Protein AF-A0A4Q9Q699-F1 (afdb_monomer)

Solvent-accessible surface area (backbone atoms only — not comparable to full-atom values): 17806 Å² total; per-residue (Å²): 140,86,84,82,77,93,66,96,57,68,69,61,65,66,54,56,52,51,49,72,46,39,77,80,40,54,66,66,58,30,48,50,52,51,42,36,60,54,15,58,78,68,77,44,52,36,69,61,46,54,54,30,50,74,68,67,71,41,55,66,61,35,17,51,49,25,33,71,42,56,73,65,62,44,46,50,51,51,52,32,46,52,51,47,48,73,58,41,68,87,68,91,54,90,90,52,88,44,48,68,46,45,53,49,52,51,47,32,24,50,57,18,32,68,73,24,94,68,80,55,68,70,53,55,48,52,50,50,41,54,36,39,56,37,25,30,87,91,43,59,66,71,54,21,52,52,28,49,52,49,50,43,52,42,61,70,77,47,96,59,78,53,58,57,89,34,50,68,28,36,51,50,44,20,53,53,23,55,78,68,71,35,63,74,59,19,51,46,29,49,28,50,73,31,39,51,42,38,70,75,57,54,96,80,49,66,49,72,67,57,46,51,52,49,44,53,50,52,53,52,47,38,52,51,50,46,51,29,58,77,70,69,52,68,57,61,50,78,53,54,39,42,40,46,49,9,50,44,48,44,36,78,75,44,54,87,64,58,56,66,67,44,53,52,45,52,51,51,28,40,77,72,67,32,46,63,64,54,76,67,41,49,49,45,46,49,53,54,48,55,52,46,53,55,49,53,60,53,53,58,61,59,75,69,57,75,81,79,78,77,78,88,78,76,89,84,135

Secondary structure (DSSP, 8-state):
----------HHHHHHHHHHHGGGS-HHHHHHHHHHHHHHHTT--HHHHHHHHHTT--HHHHHHHHHHS-HHHHHHHHHHHHHHHHHS-SS--TTS--HHHHHHHHHHHHHHHHTSSS--HHHHHHHHHHHHGGGSTTS-HHHHHHHHHHHHHHHHH-------TTHHHHHHHHHHHHHTT-HHHHHHHHHHHT-GGG--PPTT-S-HHHHHHHHHHHHHHHHHHHHHHHHTPPP-HHHHHHHHHHHHHHHHH-GGGS-THHHHHHHHHHHTTS----HHHHHHHHHHHHHHHHHHHHHHHHHTS------------

Mean predicted aligned error: 10.0 Å

Structure (mmCIF, N/CA/C/O backbone):
data_AF-A0A4Q9Q699-F1
#
_entry.id   AF-A0A4Q9Q699-F1
#
loop_
_atom_site.group_PDB
_atom_site.id
_atom_site.type_symbol
_atom_site.label_atom_id
_atom_site.label_alt_id
_atom_site.label_comp_id
_atom_site.label_asym_id
_atom_site.label_entity_id
_atom_site.label_seq_id
_atom_site.pdbx_PDB_ins_code
_atom_site.Cartn_x
_atom_site.Cartn_y
_atom_site.Cartn_z
_atom_site.occupancy
_atom_site.B_iso_or_equiv
_atom_site.auth_seq_id
_atom_site.auth_comp_id
_atom_site.auth_asym_id
_atom_site.auth_atom_id
_atom_site.pdbx_PDB_model_num
ATOM 1 N N . MET A 1 1 ? 17.619 8.076 -40.277 1.00 28.94 1 MET A N 1
ATOM 2 C CA . MET A 1 1 ? 18.819 7.344 -39.819 1.00 28.94 1 MET A CA 1
ATOM 3 C C . MET A 1 1 ? 19.547 8.267 -38.861 1.00 28.94 1 MET A C 1
ATOM 5 O O . MET A 1 1 ? 20.239 9.166 -39.315 1.00 28.94 1 MET A O 1
ATOM 9 N N . THR A 1 2 ? 19.308 8.126 -37.562 1.00 31.25 2 THR A N 1
ATOM 10 C CA . THR A 1 2 ? 19.904 9.011 -36.553 1.00 31.25 2 THR A CA 1
ATOM 11 C C . THR A 1 2 ? 20.951 8.200 -35.809 1.00 31.25 2 THR A C 1
ATOM 13 O O . THR A 1 2 ? 20.627 7.251 -35.100 1.00 31.25 2 THR A O 1
ATOM 16 N N . TRP A 1 3 ? 22.211 8.517 -36.085 1.00 33.75 3 TRP A N 1
ATOM 17 C CA . TRP A 1 3 ? 23.384 7.941 -35.445 1.00 33.75 3 TRP A CA 1
ATOM 18 C C . TRP A 1 3 ? 23.521 8.547 -34.047 1.00 33.75 3 TRP A C 1
ATOM 20 O O . TRP A 1 3 ? 23.630 9.764 -33.926 1.00 33.75 3 TRP A O 1
ATOM 30 N N . ILE A 1 4 ? 23.532 7.723 -32.998 1.00 40.09 4 ILE A N 1
ATOM 31 C CA . ILE A 1 4 ? 23.990 8.158 -31.675 1.00 40.09 4 ILE A CA 1
ATOM 32 C C . ILE A 1 4 ? 25.445 7.717 -31.563 1.00 40.09 4 ILE A C 1
ATOM 34 O O . ILE A 1 4 ? 25.742 6.542 -31.350 1.00 40.09 4 ILE A O 1
ATOM 38 N N . HIS A 1 5 ? 26.341 8.677 -31.788 1.00 33.25 5 HIS A N 1
ATOM 39 C CA . HIS A 1 5 ? 27.754 8.541 -31.484 1.00 33.25 5 HIS A CA 1
ATOM 40 C C . HIS A 1 5 ? 27.928 8.298 -29.984 1.00 33.25 5 HIS A C 1
ATOM 42 O O . HIS A 1 5 ? 27.373 9.006 -29.148 1.00 33.25 5 HIS A O 1
ATOM 48 N N . THR A 1 6 ? 28.727 7.286 -29.670 1.00 40.41 6 THR A N 1
ATOM 49 C CA . THR A 1 6 ? 29.325 7.031 -28.364 1.00 40.41 6 THR A CA 1
ATOM 50 C C . THR A 1 6 ? 30.142 8.237 -27.914 1.00 40.41 6 THR A C 1
ATOM 52 O O . THR A 1 6 ? 31.306 8.379 -28.286 1.00 40.41 6 THR A O 1
ATOM 55 N N . THR A 1 7 ? 29.543 9.090 -27.095 1.00 35.09 7 THR A N 1
ATOM 56 C CA . THR A 1 7 ? 30.256 9.997 -26.201 1.00 35.09 7 THR A CA 1
ATOM 57 C C . THR A 1 7 ? 30.025 9.523 -24.771 1.00 35.09 7 THR A C 1
ATOM 59 O O . THR A 1 7 ? 28.890 9.331 -24.335 1.00 35.09 7 THR A O 1
ATOM 62 N N . TYR A 1 8 ? 31.133 9.274 -24.068 1.00 39.91 8 TYR A N 1
ATOM 63 C CA . TYR A 1 8 ? 31.215 9.106 -22.617 1.00 39.91 8 TYR A CA 1
ATOM 64 C C . TYR A 1 8 ? 30.757 10.423 -21.966 1.00 39.91 8 TYR A C 1
ATOM 66 O O . TYR A 1 8 ? 31.560 11.291 -21.646 1.00 39.91 8 TYR A O 1
ATOM 74 N N . ILE A 1 9 ? 29.445 10.614 -21.895 1.00 39.00 9 ILE A N 1
ATOM 75 C CA . ILE A 1 9 ? 28.780 11.630 -21.080 1.00 39.00 9 ILE A CA 1
ATOM 76 C C . ILE A 1 9 ? 28.431 10.908 -19.786 1.00 39.00 9 ILE A C 1
ATOM 78 O O . ILE A 1 9 ? 27.929 9.782 -19.864 1.00 39.00 9 ILE A O 1
ATOM 82 N N . ASP A 1 10 ? 28.752 11.518 -18.645 1.00 41.91 10 ASP A N 1
ATOM 83 C CA . ASP A 1 10 ? 28.536 10.975 -17.303 1.00 41.91 10 ASP A CA 1
ATOM 84 C C . ASP A 1 10 ? 27.271 10.113 -17.249 1.00 41.91 10 ASP A C 1
ATOM 86 O O . ASP A 1 10 ? 26.141 10.564 -17.455 1.00 41.91 10 ASP A O 1
ATOM 90 N N . HIS A 1 11 ? 27.495 8.805 -17.100 1.00 55.03 11 HIS A N 1
ATOM 91 C CA . HIS A 1 11 ? 26.501 7.776 -17.391 1.00 55.03 11 HIS A CA 1
ATOM 92 C C . HIS A 1 11 ? 25.260 7.849 -16.490 1.00 55.03 11 HIS A C 1
ATOM 94 O O . HIS A 1 11 ? 24.265 7.203 -16.812 1.00 55.03 11 HIS A O 1
ATOM 100 N N . ALA A 1 12 ? 25.310 8.617 -15.401 1.00 55.94 12 ALA A N 1
ATOM 101 C CA . ALA A 1 12 ? 24.202 8.873 -14.492 1.00 55.94 12 ALA A CA 1
ATOM 102 C C . ALA A 1 12 ? 23.142 9.791 -15.127 1.00 55.94 12 ALA A C 1
ATOM 104 O O . ALA A 1 12 ? 22.013 9.355 -15.356 1.00 55.94 12 ALA A O 1
ATOM 105 N N . ASP A 1 13 ? 23.529 11.000 -15.544 1.00 56.78 13 ASP A N 1
ATOM 106 C CA . ASP A 1 13 ? 22.612 12.034 -16.052 1.00 56.78 13 ASP A CA 1
ATOM 107 C C . ASP A 1 13 ? 21.917 11.614 -17.357 1.00 56.78 13 ASP A C 1
ATOM 109 O O . ASP A 1 13 ? 20.713 11.823 -17.559 1.00 56.78 13 ASP A O 1
ATOM 113 N N . ALA A 1 14 ? 22.661 10.949 -18.246 1.00 64.19 14 ALA A N 1
ATOM 114 C CA . ALA A 1 14 ? 22.109 10.400 -19.483 1.00 64.19 14 ALA A CA 1
ATOM 115 C C . ALA A 1 14 ? 21.129 9.242 -19.217 1.00 64.19 14 ALA A C 1
ATOM 117 O O . ALA A 1 14 ? 20.179 9.049 -19.978 1.00 64.19 14 ALA A O 1
ATOM 118 N N . GLN A 1 15 ? 21.338 8.468 -18.146 1.00 67.00 15 GLN A N 1
ATOM 119 C CA . GLN A 1 15 ? 20.428 7.392 -17.754 1.00 67.00 15 GLN A CA 1
ATOM 120 C C . GLN A 1 15 ? 19.205 7.909 -16.990 1.00 67.00 15 GLN A C 1
ATOM 122 O O . GLN A 1 15 ? 18.119 7.362 -17.174 1.00 67.00 15 GLN A O 1
ATOM 127 N N . ASP A 1 16 ? 19.334 8.972 -16.200 1.00 72.19 16 ASP A N 1
ATOM 128 C CA . ASP A 1 16 ? 18.198 9.619 -15.534 1.00 72.19 16 ASP A CA 1
ATOM 129 C C . ASP A 1 16 ? 17.281 10.319 -16.539 1.00 72.19 16 ASP A C 1
ATOM 131 O O . ASP A 1 16 ? 16.053 10.246 -16.428 1.00 72.19 16 ASP A O 1
ATOM 135 N N . SER A 1 17 ? 17.857 10.860 -17.614 1.00 76.94 17 SER A N 1
ATOM 136 C CA . SER A 1 17 ? 17.107 11.384 -18.762 1.00 76.94 17 SER A CA 1
ATOM 137 C C . SER A 1 17 ? 16.194 10.330 -19.414 1.00 76.94 17 SER A C 1
ATOM 139 O O . SER A 1 17 ? 15.161 10.678 -19.985 1.00 76.94 17 SER A O 1
ATOM 141 N N . LEU A 1 18 ? 16.498 9.028 -19.285 1.00 80.44 18 LEU A N 1
ATOM 142 C CA . LEU A 1 18 ? 15.639 7.958 -19.814 1.00 80.44 18 LEU A CA 1
ATOM 143 C C . LEU A 1 18 ? 14.291 7.873 -19.090 1.00 80.44 18 LEU A C 1
ATOM 145 O O . LEU A 1 18 ? 13.310 7.452 -19.702 1.00 80.44 18 LEU A O 1
ATOM 149 N N . ILE A 1 19 ? 14.215 8.279 -17.816 1.00 85.06 19 ILE A N 1
ATOM 150 C CA . ILE A 1 19 ? 12.951 8.310 -17.064 1.00 85.06 19 ILE A CA 1
ATOM 151 C C . ILE A 1 19 ? 11.987 9.314 -17.706 1.00 85.06 19 ILE A C 1
ATOM 153 O O . ILE A 1 19 ? 10.788 9.042 -17.813 1.00 85.06 19 ILE A O 1
ATOM 157 N N . ALA A 1 20 ? 12.504 10.463 -18.151 1.00 86.12 20 ALA A N 1
ATOM 158 C CA . ALA A 1 20 ? 11.703 11.529 -18.745 1.00 86.12 20 ALA A CA 1
ATOM 159 C C . ALA A 1 20 ? 11.058 11.110 -20.075 1.00 86.12 20 ALA A C 1
ATOM 161 O O . ALA A 1 20 ? 9.929 11.507 -20.339 1.00 86.12 20 ALA A O 1
ATOM 162 N N . VAL A 1 21 ? 11.728 10.251 -20.851 1.00 88.94 21 VAL A N 1
ATOM 163 C CA . VAL A 1 21 ? 11.280 9.802 -22.182 1.00 88.94 21 VAL A CA 1
ATOM 164 C C . VAL A 1 21 ? 10.206 8.705 -22.114 1.00 88.94 21 VAL A C 1
ATOM 166 O O . VAL A 1 21 ? 9.487 8.493 -23.084 1.00 88.94 21 VAL A O 1
ATOM 169 N N . ILE A 1 22 ? 10.031 8.010 -20.981 1.00 91.81 22 ILE A N 1
ATOM 170 C CA . ILE A 1 22 ? 9.062 6.898 -20.845 1.00 91.81 22 ILE A CA 1
ATOM 171 C C . ILE A 1 22 ? 7.647 7.237 -21.363 1.00 91.81 22 ILE A C 1
ATOM 173 O O . ILE A 1 22 ? 7.109 6.422 -22.113 1.00 91.81 22 ILE A O 1
ATOM 177 N N . PRO A 1 23 ? 7.043 8.396 -21.030 1.00 90.00 23 PRO A N 1
ATOM 178 C CA . PRO A 1 23 ? 5.713 8.763 -21.523 1.00 90.00 23 PRO A CA 1
ATOM 179 C C . PRO A 1 23 ? 5.657 9.062 -23.025 1.00 90.00 23 PRO A C 1
ATOM 181 O O . PRO A 1 23 ? 4.585 9.024 -23.617 1.00 90.00 23 PRO A O 1
ATOM 184 N N . GLU A 1 24 ? 6.795 9.378 -23.644 1.00 90.88 24 GLU A N 1
ATOM 185 C CA . GLU A 1 24 ? 6.898 9.679 -25.077 1.00 90.88 24 GLU A CA 1
ATOM 186 C C . GLU A 1 24 ? 6.998 8.400 -25.925 1.00 90.88 24 GLU A C 1
ATOM 188 O O . GLU A 1 24 ? 6.824 8.427 -27.144 1.00 90.88 24 GLU A O 1
ATOM 193 N N . LEU A 1 25 ? 7.273 7.257 -25.291 1.00 89.88 25 LEU A N 1
ATOM 194 C CA . LEU A 1 25 ? 7.384 5.960 -25.951 1.00 89.88 25 LEU A CA 1
ATOM 195 C C . LEU A 1 25 ? 6.026 5.259 -26.045 1.00 89.88 25 LEU A C 1
ATOM 197 O O . LEU A 1 25 ? 5.147 5.426 -25.204 1.00 89.88 25 LEU A O 1
ATOM 201 N N . SER A 1 26 ? 5.874 4.360 -27.020 1.00 90.81 26 SER A N 1
ATOM 202 C CA . SER A 1 26 ? 4.774 3.389 -26.985 1.00 90.81 26 SER A CA 1
ATOM 203 C C . SER A 1 26 ? 4.898 2.477 -25.756 1.00 90.81 26 SER A C 1
ATOM 205 O O . SER A 1 26 ? 6.007 2.197 -25.299 1.00 90.81 26 SER A O 1
ATOM 207 N N . ALA A 1 27 ? 3.778 1.955 -25.242 1.00 88.62 27 ALA A N 1
ATOM 208 C CA . ALA A 1 27 ? 3.760 1.076 -24.064 1.00 88.62 27 ALA A CA 1
ATOM 209 C C . ALA A 1 27 ? 4.734 -0.114 -24.179 1.00 88.62 27 ALA A C 1
ATOM 211 O O . ALA A 1 27 ? 5.422 -0.466 -23.217 1.00 88.62 27 ALA A O 1
ATOM 212 N N . TYR A 1 28 ? 4.840 -0.695 -25.379 1.00 89.31 28 TYR A N 1
ATOM 213 C CA . TYR A 1 28 ? 5.791 -1.762 -25.685 1.00 89.31 28 TYR A CA 1
ATOM 214 C C . TYR A 1 28 ? 7.248 -1.293 -25.559 1.00 89.31 28 TYR A C 1
ATOM 216 O O . TYR A 1 28 ? 8.038 -1.925 -24.859 1.00 89.31 28 TYR A O 1
ATOM 224 N N . ASN A 1 29 ? 7.604 -0.166 -26.184 1.00 90.62 29 ASN A N 1
ATOM 225 C CA . ASN A 1 29 ? 8.968 0.367 -26.154 1.00 90.62 29 ASN A CA 1
ATOM 226 C C . ASN A 1 29 ? 9.365 0.859 -24.756 1.00 90.62 29 ASN A C 1
ATOM 228 O O . ASN A 1 29 ? 10.491 0.620 -24.325 1.00 90.62 29 ASN A O 1
ATOM 232 N N . ALA A 1 30 ? 8.436 1.487 -24.033 1.00 92.12 30 ALA A N 1
ATOM 233 C CA . ALA A 1 30 ? 8.618 1.885 -22.642 1.00 92.12 30 ALA A C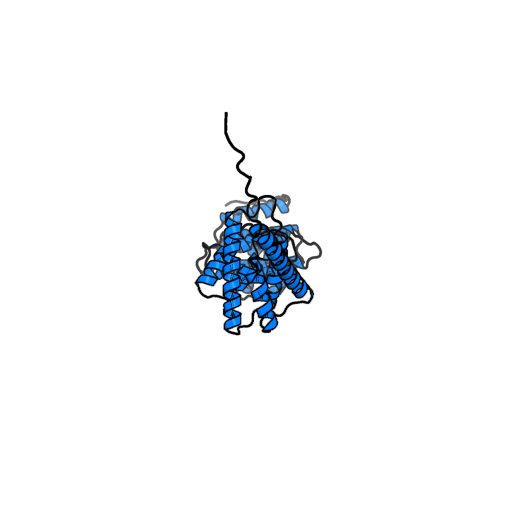A 1
ATOM 234 C C . ALA A 1 30 ? 8.905 0.660 -21.762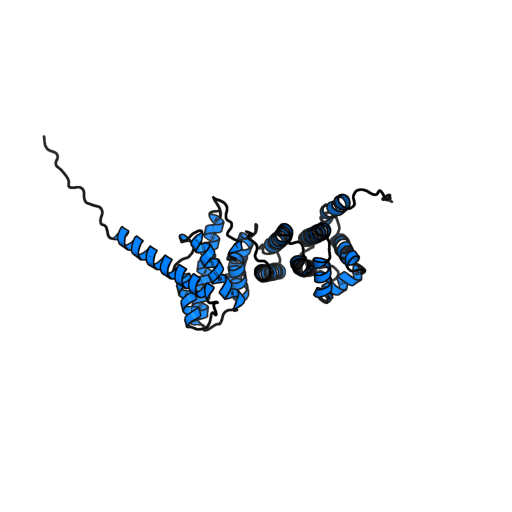 1.00 92.12 30 ALA A C 1
ATOM 236 O O . ALA A 1 30 ? 9.898 0.628 -21.037 1.00 92.12 30 ALA A O 1
ATOM 237 N N . SER A 1 31 ? 8.088 -0.390 -21.888 1.00 91.81 31 SER A N 1
ATOM 238 C CA . SER A 1 31 ? 8.285 -1.646 -21.155 1.00 91.81 31 SER A CA 1
ATOM 239 C C . SER A 1 31 ? 9.627 -2.292 -21.497 1.00 91.81 31 SER A C 1
ATOM 241 O O . SER A 1 31 ? 10.384 -2.662 -20.602 1.00 91.81 31 SER A O 1
ATOM 243 N N . ALA A 1 32 ? 9.967 -2.383 -22.785 1.00 91.00 32 ALA A N 1
ATOM 244 C CA . ALA A 1 32 ? 11.241 -2.934 -23.234 1.00 91.00 32 ALA A CA 1
ATOM 245 C C . ALA A 1 32 ? 12.437 -2.152 -22.671 1.00 91.00 32 ALA A C 1
ATOM 247 O O . ALA A 1 32 ? 13.419 -2.769 -22.262 1.00 91.00 32 ALA A O 1
ATOM 248 N N . LEU A 1 33 ? 12.354 -0.819 -22.607 1.00 91.25 33 LEU A N 1
ATOM 249 C CA . LEU A 1 33 ? 13.383 0.031 -22.013 1.00 91.25 33 LEU A CA 1
ATOM 250 C C . LEU A 1 33 ? 13.579 -0.287 -20.523 1.00 91.25 33 LEU A C 1
ATOM 252 O O . LEU A 1 33 ? 14.694 -0.619 -20.120 1.00 91.25 33 LEU A O 1
ATOM 256 N N . VAL A 1 34 ? 12.506 -0.238 -19.724 1.00 93.50 34 VAL A N 1
ATOM 257 C CA . VAL A 1 34 ? 12.582 -0.474 -18.270 1.00 93.50 34 VAL A CA 1
ATOM 258 C C . VAL A 1 34 ? 13.071 -1.891 -17.962 1.00 93.50 34 VAL A C 1
ATOM 260 O O . VAL A 1 34 ? 14.037 -2.072 -17.219 1.00 93.50 34 VAL A O 1
ATOM 263 N N . PHE A 1 35 ? 12.471 -2.912 -18.578 1.00 93.62 35 PHE A N 1
ATOM 264 C CA . PHE A 1 35 ? 12.852 -4.301 -18.317 1.00 93.62 35 PHE A CA 1
ATOM 265 C C . PHE A 1 35 ? 14.227 -4.659 -18.883 1.00 93.62 35 PHE A C 1
ATOM 267 O O . PHE A 1 35 ? 14.886 -5.535 -18.332 1.00 93.62 35 PHE A O 1
ATOM 274 N N . ARG A 1 36 ? 14.727 -3.972 -19.917 1.00 92.25 36 ARG A N 1
ATOM 275 C CA . ARG A 1 36 ? 16.121 -4.130 -20.362 1.00 92.25 36 ARG A CA 1
ATOM 276 C C . ARG A 1 36 ? 17.114 -3.596 -19.332 1.00 92.25 36 ARG A C 1
ATOM 278 O O . ARG A 1 36 ? 18.168 -4.209 -19.166 1.00 92.25 36 ARG A O 1
ATOM 285 N N . THR A 1 37 ? 16.797 -2.497 -18.649 1.00 90.12 37 THR A N 1
ATOM 286 C CA . THR A 1 37 ? 17.634 -1.965 -17.561 1.00 90.12 37 THR A CA 1
ATOM 287 C C . THR A 1 37 ? 17.752 -2.978 -16.424 1.00 90.12 37 THR A C 1
ATOM 289 O O . THR A 1 37 ? 18.866 -3.308 -16.020 1.00 90.12 37 THR A O 1
ATOM 292 N N . ILE A 1 38 ? 16.626 -3.556 -15.991 1.00 92.81 38 ILE A N 1
ATOM 293 C CA . ILE A 1 38 ? 16.601 -4.590 -14.944 1.00 92.81 38 ILE A CA 1
ATOM 294 C C . ILE A 1 38 ? 17.321 -5.861 -15.419 1.00 92.81 38 ILE A C 1
ATOM 296 O O . ILE A 1 38 ? 18.205 -6.378 -14.738 1.00 92.81 38 ILE A O 1
ATOM 300 N N . ALA A 1 39 ? 16.997 -6.347 -16.620 1.00 92.25 39 ALA A N 1
ATOM 301 C CA . ALA A 1 39 ? 17.547 -7.591 -17.153 1.00 92.25 39 ALA A CA 1
ATOM 302 C C . ALA A 1 39 ? 19.073 -7.543 -17.319 1.00 92.25 39 ALA A C 1
ATOM 304 O O . ALA A 1 39 ? 19.735 -8.554 -17.104 1.00 92.25 39 ALA A O 1
ATOM 305 N N . ARG A 1 40 ? 19.649 -6.369 -17.621 1.00 89.56 40 ARG A N 1
ATOM 306 C CA . ARG A 1 40 ? 21.107 -6.189 -17.696 1.00 89.56 40 ARG A CA 1
ATOM 307 C C . ARG A 1 40 ? 21.796 -6.502 -16.367 1.00 89.56 40 ARG A C 1
ATOM 309 O O . ARG A 1 40 ? 22.859 -7.111 -16.388 1.00 89.56 40 ARG A O 1
ATOM 316 N N . LYS A 1 41 ? 21.196 -6.114 -15.238 1.00 87.56 41 LYS A N 1
ATOM 317 C CA . LYS A 1 41 ? 21.727 -6.410 -13.896 1.00 87.56 41 LYS A CA 1
ATOM 318 C C . LYS A 1 41 ? 21.560 -7.883 -13.522 1.00 87.56 41 LYS A C 1
ATOM 320 O O . LYS A 1 41 ? 22.377 -8.417 -12.791 1.00 87.56 41 LYS A O 1
ATOM 325 N N . LEU A 1 42 ? 20.543 -8.541 -14.072 1.00 89.44 42 LEU A N 1
ATOM 326 C CA . LEU A 1 42 ? 20.283 -9.968 -13.874 1.00 89.44 42 LEU A CA 1
ATOM 327 C C . LEU A 1 42 ? 21.009 -10.879 -14.874 1.00 89.44 42 LEU A C 1
ATOM 329 O O . LEU A 1 42 ? 20.822 -12.090 -14.829 1.00 89.44 42 LEU A O 1
ATOM 333 N N . HIS A 1 43 ? 21.790 -10.321 -15.805 1.00 89.75 43 HIS A N 1
ATOM 334 C CA . HIS A 1 43 ? 22.406 -11.058 -16.915 1.00 89.75 43 HIS A CA 1
ATOM 335 C C . HIS A 1 43 ? 21.396 -11.861 -17.764 1.00 89.75 43 HIS A C 1
ATOM 337 O O . HIS A 1 43 ? 21.693 -12.944 -18.267 1.00 89.75 43 HIS A O 1
ATOM 343 N N . LEU A 1 44 ? 20.193 -11.309 -17.956 1.00 92.06 44 LEU A N 1
ATOM 344 C CA . LEU A 1 44 ? 19.115 -11.891 -18.759 1.00 92.06 44 LEU A CA 1
ATOM 345 C C . LEU A 1 44 ? 18.800 -11.026 -19.986 1.00 92.06 44 LEU A C 1
ATOM 347 O O . LEU A 1 44 ? 19.091 -9.830 -20.037 1.00 92.06 44 LEU A O 1
ATOM 351 N N . SER A 1 45 ? 18.130 -11.620 -20.976 1.00 91.75 45 SER A N 1
ATOM 352 C CA . SER A 1 45 ? 17.459 -10.831 -22.012 1.00 91.75 45 SER A CA 1
ATOM 353 C C . SER A 1 45 ? 16.172 -10.211 -21.454 1.00 91.75 45 SER A C 1
ATOM 355 O O . SER A 1 45 ? 15.505 -10.794 -20.594 1.00 91.75 45 SER A O 1
ATOM 357 N N . ALA A 1 46 ? 15.781 -9.041 -21.968 1.00 89.56 46 ALA A N 1
ATOM 358 C CA . ALA A 1 46 ? 14.539 -8.381 -21.553 1.00 89.56 46 ALA A CA 1
ATOM 359 C C . ALA A 1 46 ? 13.306 -9.271 -21.800 1.00 89.56 46 ALA A C 1
ATOM 361 O O . ALA A 1 46 ? 12.424 -9.348 -20.952 1.00 89.56 46 ALA A O 1
ATOM 362 N N . ALA A 1 47 ? 13.279 -10.000 -22.921 1.00 90.19 47 ALA A N 1
ATOM 363 C CA . ALA A 1 47 ? 12.203 -10.935 -23.245 1.00 90.19 47 ALA A CA 1
ATOM 364 C C . ALA A 1 47 ? 12.108 -12.092 -22.234 1.00 90.19 47 ALA A C 1
ATOM 366 O O . ALA A 1 47 ? 11.011 -12.430 -21.791 1.00 90.19 47 ALA A O 1
ATOM 367 N N . ALA A 1 48 ? 13.248 -12.661 -21.819 1.00 93.31 48 ALA A N 1
ATOM 368 C CA . ALA A 1 48 ? 13.273 -13.716 -20.807 1.00 93.31 48 ALA A CA 1
ATOM 369 C C . ALA A 1 48 ? 12.786 -13.206 -19.444 1.00 93.31 48 ALA A C 1
ATOM 371 O O . ALA A 1 48 ? 12.009 -13.890 -18.776 1.00 93.31 48 ALA A O 1
ATOM 372 N N . LEU A 1 49 ? 13.193 -11.994 -19.049 1.00 94.56 49 LEU A N 1
ATOM 373 C CA . LEU A 1 49 ? 12.722 -11.376 -17.812 1.00 94.56 49 LEU A CA 1
ATOM 374 C C . LEU A 1 49 ? 11.210 -11.114 -17.855 1.00 94.56 49 LEU A C 1
ATOM 376 O O . LEU A 1 49 ? 10.506 -11.531 -16.943 1.00 94.56 49 LEU A O 1
ATOM 380 N N . ILE A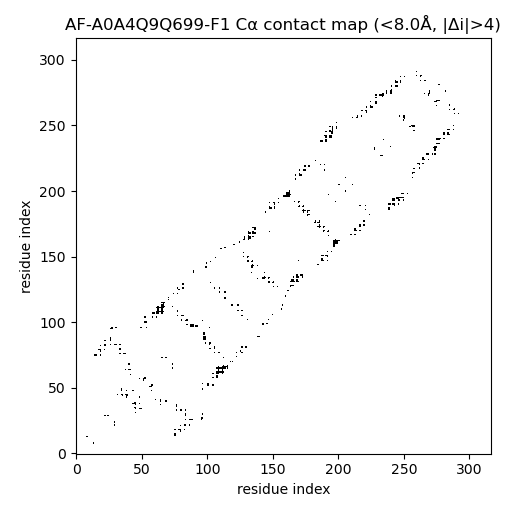 1 50 ? 10.698 -10.501 -18.927 1.00 93.06 50 ILE A N 1
ATOM 381 C CA . ILE A 1 50 ? 9.259 -10.240 -19.111 1.00 93.06 50 ILE A CA 1
ATOM 382 C C . ILE A 1 50 ? 8.448 -11.537 -19.017 1.00 93.06 50 ILE A C 1
ATOM 384 O O . ILE A 1 50 ? 7.431 -11.581 -18.327 1.00 93.06 50 ILE A O 1
ATOM 388 N N . SER A 1 51 ? 8.912 -12.613 -19.661 1.00 92.88 51 SER A N 1
ATOM 389 C CA . SER A 1 51 ? 8.250 -13.917 -19.578 1.00 92.88 51 SER A CA 1
ATOM 390 C C . SER A 1 51 ? 8.190 -14.434 -18.140 1.00 92.88 51 SER A C 1
ATOM 392 O O . SER A 1 51 ? 7.130 -14.876 -17.703 1.00 92.88 51 SER A O 1
ATOM 394 N N . LYS A 1 52 ? 9.301 -14.358 -17.395 1.00 95.19 52 LYS A N 1
ATOM 395 C CA . LYS A 1 52 ? 9.367 -14.802 -15.994 1.00 95.19 52 LYS A CA 1
ATOM 396 C C . LYS A 1 52 ? 8.517 -13.940 -15.057 1.00 95.19 52 LYS A C 1
ATOM 398 O O . LYS A 1 52 ? 7.954 -14.456 -14.095 1.00 95.19 52 LYS A O 1
ATOM 403 N N . VAL A 1 53 ? 8.415 -12.642 -15.340 1.00 95.06 53 VAL A N 1
ATOM 404 C CA . VAL A 1 53 ? 7.587 -11.697 -14.579 1.00 95.06 53 VAL A CA 1
ATOM 405 C C . VAL A 1 53 ? 6.110 -12.042 -14.718 1.00 95.06 53 VAL A C 1
ATOM 407 O O . VAL A 1 53 ? 5.411 -12.120 -13.708 1.00 95.06 53 VAL A O 1
ATOM 410 N N . ARG A 1 54 ? 5.655 -12.318 -15.945 1.00 92.19 54 ARG A N 1
ATOM 411 C CA . ARG A 1 54 ? 4.273 -12.737 -16.222 1.00 92.19 54 ARG A CA 1
ATOM 412 C C . ARG A 1 54 ? 3.916 -14.057 -15.543 1.00 92.19 54 ARG A C 1
ATOM 414 O O . ARG A 1 54 ? 2.811 -14.205 -15.037 1.00 92.19 54 ARG A O 1
ATOM 421 N N . SER A 1 55 ? 4.855 -15.004 -15.494 1.00 93.25 55 SER A N 1
ATOM 422 C CA . SER A 1 55 ? 4.677 -16.284 -14.795 1.00 93.25 55 SER A CA 1
ATOM 423 C C . SER A 1 55 ? 4.986 -16.226 -13.297 1.00 93.25 55 SER A C 1
ATOM 425 O O . SER A 1 55 ? 4.979 -17.268 -12.648 1.00 93.25 55 SER A O 1
ATOM 427 N N . ARG A 1 56 ? 5.288 -15.041 -12.742 1.00 94.31 56 ARG A N 1
ATOM 428 C CA . ARG A 1 56 ? 5.645 -14.838 -11.324 1.00 94.31 56 ARG A CA 1
ATOM 429 C C . ARG A 1 56 ? 6.781 -15.746 -10.830 1.00 94.31 56 ARG A C 1
ATOM 431 O O . ARG A 1 56 ? 6.843 -16.093 -9.659 1.00 94.31 56 ARG A O 1
ATOM 438 N N . SER A 1 57 ? 7.715 -16.111 -11.708 1.00 95.31 57 SER A N 1
ATOM 439 C CA . SER A 1 57 ? 8.750 -17.125 -11.445 1.00 95.31 57 SER A CA 1
ATOM 440 C C . SER A 1 57 ? 10.160 -16.535 -11.300 1.00 95.31 57 SER A C 1
ATOM 442 O O . SER A 1 57 ? 11.150 -17.187 -11.636 1.00 95.31 57 SER A O 1
ATOM 444 N N . CYS A 1 58 ? 10.267 -15.262 -10.916 1.00 95.50 58 CYS A N 1
ATOM 445 C CA . CYS A 1 58 ? 11.544 -14.567 -10.719 1.00 95.50 58 CYS A CA 1
ATOM 446 C C . CYS A 1 58 ? 11.533 -13.608 -9.521 1.00 95.50 58 CYS A C 1
ATOM 448 O O . CYS A 1 58 ? 12.252 -12.614 -9.547 1.00 95.50 58 CYS A O 1
ATOM 450 N N . GLY A 1 59 ? 10.710 -13.878 -8.500 1.00 94.38 59 GLY A N 1
ATOM 451 C CA . GLY A 1 59 ? 10.632 -13.031 -7.303 1.00 94.38 59 GLY A CA 1
ATOM 452 C C . GLY A 1 59 ? 11.987 -12.893 -6.605 1.00 94.38 59 GLY A C 1
ATOM 453 O O . GLY A 1 59 ? 12.468 -11.780 -6.433 1.00 94.38 59 GLY A O 1
ATOM 454 N N . GLU A 1 60 ? 12.655 -14.015 -6.316 1.00 94.44 60 GLU A N 1
ATOM 455 C CA . GLU A 1 60 ? 13.994 -14.024 -5.700 1.00 94.44 60 GLU A CA 1
ATOM 456 C C . GLU A 1 60 ? 15.030 -13.288 -6.552 1.00 94.44 60 GLU A C 1
ATOM 458 O O . GLU A 1 60 ? 15.706 -12.404 -6.047 1.00 94.44 60 GLU A O 1
ATOM 463 N N . LEU A 1 61 ? 15.064 -13.533 -7.868 1.00 95.00 61 LEU A N 1
ATOM 464 C CA . LEU A 1 61 ? 15.967 -12.808 -8.771 1.00 95.00 61 LEU A CA 1
ATOM 465 C C . LEU A 1 61 ? 15.751 -11.289 -8.707 1.00 95.00 61 LEU A C 1
ATOM 467 O O . LEU A 1 61 ? 16.712 -10.527 -8.704 1.00 95.00 61 LEU A O 1
ATOM 471 N N . LEU A 1 62 ? 14.497 -10.828 -8.663 1.00 95.44 62 LEU A N 1
ATOM 472 C CA . LEU A 1 62 ? 14.189 -9.403 -8.542 1.00 95.44 62 LEU A CA 1
ATOM 473 C C . LEU A 1 62 ? 14.595 -8.844 -7.173 1.00 95.44 62 LEU A C 1
ATOM 475 O O . LEU A 1 62 ? 15.130 -7.738 -7.122 1.00 95.44 62 LEU A O 1
ATOM 479 N N . ARG A 1 63 ? 14.407 -9.600 -6.086 1.00 93.69 63 ARG A N 1
ATOM 480 C CA . ARG A 1 63 ? 14.886 -9.213 -4.749 1.00 93.69 63 ARG A CA 1
ATOM 481 C C . ARG A 1 63 ? 16.408 -9.116 -4.710 1.00 93.69 63 ARG A C 1
ATOM 483 O O . ARG A 1 63 ? 16.931 -8.106 -4.252 1.00 93.69 63 ARG A O 1
ATOM 490 N N . ASP A 1 64 ? 17.112 -10.095 -5.268 1.00 92.62 64 ASP A N 1
ATOM 491 C CA . ASP A 1 64 ? 18.574 -10.094 -5.355 1.00 92.62 64 ASP A CA 1
ATOM 492 C C . ASP A 1 64 ? 19.076 -8.895 -6.161 1.00 92.62 64 ASP A C 1
ATOM 494 O O . ASP A 1 64 ? 20.031 -8.229 -5.765 1.00 92.62 64 ASP A O 1
ATOM 498 N N . ALA A 1 65 ? 18.410 -8.563 -7.270 1.00 91.50 65 ALA A N 1
ATOM 499 C CA . ALA A 1 65 ? 18.690 -7.333 -8.005 1.00 91.50 65 ALA A CA 1
ATOM 500 C C . ALA A 1 65 ? 18.486 -6.090 -7.129 1.00 91.50 65 ALA A C 1
ATOM 502 O O . ALA A 1 65 ? 19.345 -5.212 -7.112 1.00 91.50 65 ALA A O 1
ATOM 503 N N . GLY A 1 66 ? 17.373 -6.013 -6.398 1.00 90.62 66 GLY A N 1
ATOM 504 C CA . GLY A 1 66 ? 17.083 -4.902 -5.494 1.00 90.62 66 GLY A CA 1
ATOM 505 C C . GLY A 1 66 ? 18.160 -4.724 -4.423 1.00 90.62 66 GLY A C 1
ATOM 506 O O . GLY A 1 66 ? 18.615 -3.602 -4.206 1.00 90.62 66 GLY A O 1
ATOM 507 N N . ALA A 1 67 ? 18.606 -5.821 -3.808 1.00 89.62 67 ALA A N 1
ATOM 508 C CA . ALA A 1 67 ? 19.611 -5.819 -2.748 1.00 89.62 67 ALA A CA 1
ATOM 509 C C . ALA A 1 67 ? 21.017 -5.450 -3.255 1.00 89.62 67 ALA A C 1
ATOM 511 O O . ALA A 1 67 ? 21.719 -4.676 -2.607 1.00 89.62 67 ALA A O 1
ATOM 512 N N . ASN A 1 68 ? 21.410 -5.965 -4.427 1.00 88.88 68 ASN A N 1
ATOM 513 C CA . ASN A 1 68 ? 22.785 -5.875 -4.935 1.00 88.88 68 ASN A CA 1
ATOM 514 C C . ASN A 1 68 ? 23.048 -4.683 -5.873 1.00 88.88 68 ASN A C 1
ATOM 516 O O . ASN A 1 68 ? 24.197 -4.422 -6.230 1.00 88.88 68 ASN A O 1
ATOM 520 N N . MET A 1 69 ? 22.016 -3.963 -6.324 1.00 89.25 69 MET A N 1
ATOM 521 C CA . MET A 1 69 ? 22.211 -2.711 -7.063 1.00 89.25 69 MET A CA 1
ATOM 522 C C . MET A 1 69 ? 22.751 -1.614 -6.142 1.00 89.25 69 MET A C 1
ATOM 524 O O . MET A 1 69 ? 22.282 -1.463 -5.013 1.00 89.25 69 MET A O 1
ATOM 528 N N . ASP A 1 70 ? 23.657 -0.792 -6.673 1.00 88.81 70 ASP A N 1
ATOM 529 C CA . ASP A 1 70 ? 24.026 0.494 -6.083 1.00 88.81 70 ASP A CA 1
ATOM 530 C C . ASP A 1 70 ? 22.791 1.401 -5.907 1.00 88.81 70 ASP A C 1
AT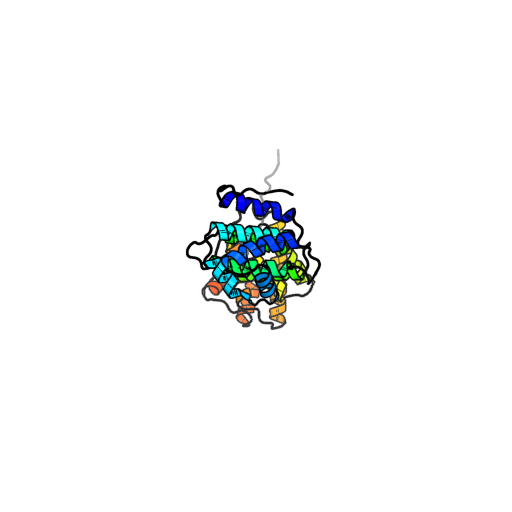OM 532 O O . ASP A 1 70 ? 21.805 1.292 -6.649 1.00 88.81 70 ASP A O 1
ATOM 536 N N . ALA A 1 71 ? 22.831 2.286 -4.906 1.00 86.19 71 ALA A N 1
ATOM 537 C CA . ALA A 1 71 ? 21.691 3.112 -4.503 1.00 86.19 71 ALA A CA 1
ATOM 538 C C . ALA A 1 71 ? 21.124 3.975 -5.640 1.00 86.19 71 ALA A C 1
ATOM 540 O O . ALA A 1 71 ? 19.903 4.117 -5.775 1.00 86.19 71 ALA A O 1
ATOM 541 N N . GLU A 1 72 ? 22.000 4.511 -6.488 1.00 86.31 72 GLU A N 1
ATOM 542 C CA . GLU A 1 72 ? 21.630 5.345 -7.627 1.00 86.31 72 GLU A CA 1
ATOM 543 C C . GLU A 1 72 ? 20.874 4.531 -8.686 1.00 86.31 72 GLU A C 1
ATOM 545 O O . GLU A 1 72 ? 19.742 4.868 -9.049 1.00 86.31 72 GLU A O 1
ATOM 550 N N . THR A 1 73 ? 21.429 3.393 -9.119 1.00 87.25 73 THR A N 1
ATOM 551 C CA . THR A 1 73 ? 20.776 2.515 -10.101 1.00 87.25 73 THR A CA 1
ATOM 552 C C . THR A 1 73 ? 19.448 1.973 -9.583 1.00 87.25 73 THR A C 1
ATOM 554 O O . THR A 1 73 ? 18.474 1.861 -10.337 1.00 87.25 73 THR A O 1
ATOM 557 N N . ARG A 1 74 ? 19.382 1.640 -8.294 1.00 89.19 74 ARG A N 1
ATOM 558 C CA . ARG A 1 74 ? 18.156 1.182 -7.643 1.00 89.19 74 ARG A CA 1
ATOM 559 C C . ARG A 1 74 ? 17.078 2.266 -7.672 1.00 89.19 74 ARG A C 1
ATOM 561 O O . ARG A 1 74 ? 15.955 1.998 -8.100 1.00 89.19 74 ARG A O 1
ATOM 568 N N . THR A 1 75 ? 17.439 3.496 -7.306 1.00 88.81 75 THR A N 1
ATOM 569 C CA . THR A 1 75 ? 16.541 4.659 -7.338 1.00 88.81 75 THR A CA 1
ATOM 570 C C . THR A 1 75 ? 16.030 4.935 -8.744 1.00 88.81 75 THR A C 1
ATOM 572 O O . THR A 1 75 ? 14.821 5.051 -8.961 1.00 88.81 75 THR A O 1
ATOM 575 N N . ARG A 1 76 ? 16.929 4.937 -9.729 1.00 89.56 76 ARG A N 1
ATOM 576 C CA . ARG A 1 76 ? 16.582 5.085 -11.143 1.00 89.56 76 ARG A CA 1
ATOM 577 C C . ARG A 1 76 ? 15.606 4.008 -11.606 1.00 89.56 76 ARG A C 1
ATOM 579 O O . ARG A 1 76 ? 14.581 4.322 -12.203 1.00 89.56 76 ARG A O 1
ATOM 586 N N . THR A 1 77 ? 15.891 2.743 -11.306 1.00 91.69 77 THR A N 1
ATOM 587 C CA . THR A 1 77 ? 15.064 1.599 -11.725 1.00 91.69 77 THR A CA 1
ATOM 588 C C . THR A 1 77 ? 13.652 1.683 -11.149 1.00 91.69 77 THR A C 1
ATOM 590 O O . THR A 1 77 ? 12.676 1.495 -11.878 1.00 91.69 77 THR A O 1
ATOM 593 N N . VAL A 1 78 ? 13.528 2.024 -9.866 1.00 92.00 78 VAL A N 1
ATOM 594 C CA . VAL A 1 78 ? 12.233 2.250 -9.213 1.00 92.00 78 VAL A CA 1
ATOM 595 C C . VAL A 1 78 ? 11.480 3.404 -9.870 1.00 92.00 78 VAL A C 1
ATOM 597 O O . VAL A 1 78 ? 10.313 3.244 -10.225 1.00 92.00 78 VAL A O 1
ATOM 600 N N . ASN A 1 79 ? 12.140 4.536 -10.117 1.00 91.56 79 ASN A N 1
ATOM 601 C CA . ASN A 1 79 ? 11.509 5.682 -10.770 1.00 91.56 79 ASN A CA 1
ATOM 602 C C . ASN A 1 79 ? 11.053 5.353 -12.202 1.00 91.56 79 ASN A C 1
ATOM 604 O O . ASN A 1 79 ? 9.961 5.757 -12.605 1.00 91.56 79 ASN A O 1
ATOM 608 N N . MET A 1 80 ? 11.832 4.569 -12.955 1.00 93.69 80 MET A N 1
ATOM 609 C CA . MET A 1 80 ? 11.430 4.065 -14.273 1.00 93.69 80 MET A CA 1
ATOM 610 C C . MET A 1 80 ? 10.185 3.172 -14.182 1.00 93.69 80 MET A C 1
ATOM 612 O O . MET A 1 80 ? 9.262 3.343 -14.976 1.00 93.69 80 MET A O 1
ATOM 616 N N . LEU A 1 81 ? 10.124 2.249 -13.215 1.00 95.19 81 LEU A N 1
ATOM 617 C CA . LEU A 1 81 ? 8.960 1.379 -13.000 1.00 95.19 81 LEU A CA 1
ATOM 618 C C . LEU A 1 81 ? 7.715 2.175 -12.601 1.00 95.19 81 LEU A C 1
ATOM 620 O O . LEU A 1 81 ? 6.649 1.955 -13.168 1.00 95.19 81 LEU A O 1
ATOM 624 N N . LEU A 1 82 ? 7.847 3.135 -11.684 1.00 93.88 82 LEU A N 1
ATOM 625 C CA . LEU A 1 82 ? 6.758 4.026 -11.280 1.00 93.88 82 LEU A CA 1
ATOM 626 C C . LEU A 1 82 ? 6.239 4.861 -12.456 1.00 93.88 82 LEU A C 1
ATOM 628 O O . LEU A 1 82 ? 5.029 5.005 -12.640 1.00 93.88 82 LEU A O 1
ATOM 632 N N . LYS A 1 83 ? 7.142 5.385 -13.291 1.00 93.44 83 LYS A N 1
ATOM 633 C CA . LYS A 1 83 ? 6.774 6.140 -14.492 1.00 93.44 83 LYS A CA 1
ATOM 634 C C . LYS A 1 83 ? 6.083 5.248 -15.525 1.00 93.44 83 LYS A C 1
ATOM 636 O O . LYS A 1 83 ? 5.053 5.643 -16.065 1.00 93.44 83 LYS A O 1
ATOM 641 N N . LEU A 1 84 ? 6.605 4.041 -15.754 1.00 94.75 84 LEU A N 1
ATOM 642 C CA . LEU A 1 84 ? 5.994 3.049 -16.640 1.00 94.75 84 LEU A CA 1
ATOM 643 C C . LEU A 1 84 ? 4.591 2.677 -16.157 1.00 94.75 84 LEU A C 1
ATOM 645 O O . LEU A 1 84 ? 3.655 2.651 -16.949 1.00 94.75 84 LEU A O 1
ATOM 649 N N . LEU A 1 85 ? 4.426 2.455 -14.855 1.00 93.88 85 LEU A N 1
ATOM 650 C CA . LEU A 1 85 ? 3.145 2.105 -14.258 1.00 93.88 85 LEU A CA 1
ATOM 651 C C . LEU A 1 85 ? 2.084 3.187 -14.478 1.00 93.88 85 LEU A C 1
ATOM 653 O O . LEU A 1 85 ? 0.925 2.859 -14.703 1.00 93.88 85 LEU A O 1
ATOM 657 N N . ARG A 1 86 ? 2.455 4.470 -14.473 1.00 90.31 86 ARG A N 1
ATOM 658 C CA . ARG A 1 86 ? 1.538 5.577 -14.809 1.00 90.31 86 ARG A CA 1
ATOM 659 C C . ARG A 1 86 ? 1.201 5.652 -16.301 1.00 90.31 86 ARG A C 1
ATOM 661 O O . ARG A 1 86 ? 0.144 6.158 -16.647 1.00 90.31 86 ARG A O 1
ATOM 668 N N . HIS A 1 87 ? 2.087 5.157 -17.161 1.00 90.25 87 HIS A N 1
ATOM 669 C CA . HIS A 1 87 ? 1.969 5.251 -18.619 1.00 90.25 87 HIS A CA 1
ATOM 670 C C . HIS A 1 87 ? 1.201 4.091 -19.264 1.00 90.25 87 HIS A C 1
ATOM 672 O O . HIS A 1 87 ? 0.612 4.245 -20.331 1.00 90.25 87 HIS A O 1
ATOM 678 N N . LEU A 1 88 ? 1.220 2.906 -18.649 1.00 90.81 88 LEU A N 1
ATOM 679 C CA . LEU A 1 88 ? 0.601 1.721 -19.242 1.00 90.81 88 LEU A CA 1
ATOM 680 C C . LEU A 1 88 ? -0.925 1.862 -19.380 1.00 90.81 88 LEU A C 1
ATOM 682 O O . LEU A 1 88 ? -1.581 2.322 -18.440 1.00 90.81 88 LEU A O 1
ATOM 686 N N . PRO A 1 89 ? -1.517 1.391 -20.494 1.00 88.81 89 PRO A N 1
ATOM 687 C CA . PRO A 1 89 ? -2.966 1.331 -20.623 1.00 88.81 89 PRO A CA 1
ATOM 688 C C . PRO A 1 89 ? -3.564 0.453 -19.517 1.00 88.81 89 PRO A C 1
ATOM 690 O O . PRO A 1 89 ? -2.949 -0.512 -19.052 1.00 88.81 89 PRO A O 1
ATOM 693 N N . ARG A 1 90 ? -4.764 0.824 -19.066 1.00 88.19 90 ARG A N 1
ATOM 694 C CA . ARG A 1 90 ? -5.494 0.100 -18.013 1.00 88.19 90 ARG A CA 1
ATOM 695 C C . ARG A 1 90 ? -6.321 -1.063 -18.545 1.00 88.19 90 ARG A C 1
ATOM 697 O O . ARG A 1 90 ? -6.689 -1.945 -17.769 1.00 88.19 90 ARG A O 1
ATOM 704 N N . ASP A 1 91 ? -6.552 -1.082 -19.852 1.00 81.94 91 ASP A N 1
ATOM 705 C CA . ASP A 1 91 ? -7.191 -2.190 -20.543 1.00 81.94 91 ASP A CA 1
ATOM 706 C C . ASP A 1 91 ? -6.282 -3.420 -20.548 1.00 81.94 91 ASP A C 1
ATOM 708 O O . ASP A 1 91 ? -5.056 -3.332 -20.659 1.00 81.94 91 ASP A O 1
ATOM 712 N N . HIS A 1 92 ? -6.893 -4.594 -20.404 1.00 73.81 92 HIS A N 1
ATOM 713 C CA . HIS A 1 92 ? -6.151 -5.843 -20.385 1.00 73.81 92 HIS A CA 1
ATOM 714 C C . HIS A 1 92 ? -5.814 -6.293 -21.809 1.00 73.81 92 HIS A C 1
ATOM 716 O O . HIS A 1 92 ? -6.661 -6.851 -22.503 1.00 73.81 92 HIS A O 1
ATOM 722 N N . ASP A 1 93 ? -4.558 -6.103 -22.208 1.00 80.06 93 ASP A N 1
ATOM 723 C CA . ASP A 1 93 ? -3.963 -6.750 -23.376 1.00 80.06 93 ASP A CA 1
ATOM 724 C C . ASP A 1 93 ? -2.898 -7.766 -22.905 1.00 80.06 93 ASP A C 1
ATOM 726 O O . ASP A 1 93 ? -1.853 -7.369 -22.378 1.00 80.06 93 ASP A O 1
ATOM 730 N N . PRO A 1 94 ? -3.135 -9.083 -23.066 1.00 79.00 94 PRO A N 1
ATOM 731 C CA . PRO A 1 94 ? -2.208 -10.119 -22.610 1.00 79.00 94 PRO A CA 1
ATOM 732 C C . PRO A 1 94 ? -0.896 -10.153 -23.411 1.00 79.00 94 PRO A C 1
ATOM 734 O O . PRO A 1 94 ? 0.078 -10.778 -22.981 1.00 79.00 94 PRO A O 1
ATOM 737 N N . SER A 1 95 ? -0.839 -9.495 -24.572 1.00 79.62 95 SER A N 1
ATOM 738 C CA . SER A 1 95 ? 0.361 -9.442 -25.406 1.00 79.62 95 SER A CA 1
ATOM 739 C C . SER A 1 95 ? 1.427 -8.487 -24.855 1.00 79.62 95 SER A C 1
ATOM 741 O O . SER A 1 95 ? 2.620 -8.693 -25.109 1.00 79.62 95 SER A O 1
ATOM 743 N N . ILE A 1 96 ? 1.046 -7.524 -24.005 1.00 83.88 96 ILE A N 1
ATOM 744 C CA . ILE A 1 96 ? 1.936 -6.515 -23.403 1.00 83.88 96 ILE A CA 1
ATOM 745 C C . ILE A 1 96 ? 2.120 -6.716 -21.892 1.00 83.88 96 ILE A C 1
ATOM 747 O O . ILE A 1 96 ? 1.468 -7.551 -21.269 1.00 83.88 96 ILE A O 1
ATOM 751 N N . ILE A 1 97 ? 3.134 -6.076 -21.312 1.00 89.88 97 ILE A N 1
ATOM 752 C CA . ILE A 1 97 ? 3.319 -6.050 -19.855 1.00 89.88 97 ILE A CA 1
ATOM 753 C C . ILE A 1 97 ? 2.139 -5.279 -19.256 1.00 89.88 97 ILE A C 1
ATOM 755 O O . ILE A 1 97 ? 1.841 -4.169 -19.696 1.00 89.88 97 ILE A O 1
ATOM 759 N N . SER A 1 98 ? 1.477 -5.859 -18.258 1.00 92.31 98 SER A N 1
ATOM 760 C CA . SER A 1 98 ? 0.348 -5.214 -17.592 1.00 92.31 98 SER A CA 1
ATOM 761 C C . SER A 1 98 ? 0.803 -4.307 -16.439 1.00 92.31 98 SER A C 1
ATOM 763 O O . SER A 1 98 ? 1.880 -4.514 -15.870 1.00 92.31 98 SER A O 1
ATOM 765 N N . PRO A 1 99 ? -0.030 -3.344 -16.001 1.00 94.12 99 PRO A N 1
ATOM 766 C CA . PRO A 1 99 ? 0.216 -2.592 -14.768 1.00 94.12 99 PRO A CA 1
ATOM 767 C C . PRO A 1 99 ? 0.459 -3.498 -13.550 1.00 94.12 99 PRO A C 1
ATOM 769 O O . PRO A 1 99 ? 1.312 -3.211 -12.717 1.00 94.12 99 PRO A O 1
ATOM 772 N N . MET A 1 100 ? -0.235 -4.638 -13.478 1.00 93.94 100 MET A N 1
ATOM 773 C CA . MET A 1 100 ? -0.052 -5.637 -12.421 1.00 93.94 100 MET A CA 1
ATOM 774 C C . MET A 1 100 ? 1.323 -6.309 -12.477 1.00 93.94 100 MET A C 1
ATOM 776 O O . MET A 1 100 ? 1.875 -6.679 -11.442 1.00 93.94 100 MET A O 1
ATOM 780 N N . ASP A 1 101 ? 1.883 -6.501 -13.671 1.00 94.88 101 ASP A N 1
ATOM 781 C CA . ASP A 1 101 ? 3.227 -7.052 -13.836 1.00 94.88 101 ASP A CA 1
ATOM 782 C C . ASP A 1 101 ? 4.278 -6.091 -13.292 1.00 94.88 101 ASP A C 1
ATOM 784 O O . ASP A 1 101 ? 5.119 -6.495 -12.492 1.00 94.88 101 ASP A O 1
ATOM 788 N N . VAL A 1 102 ? 4.159 -4.814 -13.664 1.00 95.44 102 VAL A N 1
ATOM 789 C CA . VAL A 1 102 ? 5.045 -3.738 -13.206 1.00 95.44 102 VAL A CA 1
ATOM 790 C C . VAL A 1 102 ? 4.934 -3.528 -11.701 1.00 95.44 102 VAL A C 1
ATOM 792 O O . VAL A 1 102 ? 5.958 -3.436 -11.031 1.00 95.44 102 VAL A O 1
ATOM 795 N N . LEU A 1 103 ? 3.713 -3.492 -11.163 1.00 94.88 103 LEU A N 1
ATOM 796 C CA . LEU A 1 103 ? 3.463 -3.300 -9.737 1.00 94.88 103 LEU A CA 1
ATOM 797 C C . LEU A 1 103 ? 4.086 -4.426 -8.893 1.00 94.88 103 LEU A C 1
ATOM 799 O O . LEU A 1 103 ? 4.720 -4.162 -7.876 1.00 94.88 103 LEU A O 1
ATOM 803 N N . TRP A 1 104 ? 3.974 -5.677 -9.344 1.00 94.50 104 TRP A N 1
ATOM 804 C CA . TRP A 1 104 ? 4.645 -6.800 -8.688 1.00 94.50 104 TRP A CA 1
ATOM 805 C C . TRP A 1 104 ? 6.171 -6.721 -8.816 1.00 94.50 104 TRP A C 1
ATOM 807 O O . TRP A 1 104 ? 6.871 -6.922 -7.831 1.00 94.50 104 TRP A O 1
ATOM 817 N N . SER A 1 105 ? 6.711 -6.380 -9.992 1.00 95.44 105 SER A N 1
ATOM 818 C CA . SER A 1 105 ? 8.164 -6.213 -10.146 1.00 95.44 105 SER A CA 1
ATOM 819 C C . SER A 1 105 ? 8.724 -5.106 -9.254 1.00 95.44 105 SER A C 1
ATOM 821 O O . SER A 1 105 ? 9.793 -5.278 -8.674 1.00 95.44 105 SER A O 1
ATOM 823 N N . LEU A 1 106 ? 7.993 -3.997 -9.124 1.00 94.62 106 LEU A N 1
ATOM 824 C CA . LEU A 1 106 ? 8.314 -2.906 -8.211 1.00 94.62 106 LEU A CA 1
ATOM 825 C C . LEU A 1 106 ? 8.362 -3.392 -6.760 1.00 94.62 106 LEU A C 1
ATOM 827 O O . LEU A 1 106 ? 9.313 -3.071 -6.055 1.00 94.62 106 LEU A O 1
ATOM 831 N N . TRP A 1 107 ? 7.373 -4.185 -6.338 1.00 91.38 107 TRP A N 1
ATOM 832 C CA . TRP A 1 107 ? 7.336 -4.765 -4.998 1.00 91.38 107 TRP A CA 1
ATOM 833 C C . TRP A 1 107 ? 8.546 -5.653 -4.712 1.00 91.38 107 TRP A C 1
ATOM 835 O O . TRP A 1 107 ? 9.258 -5.412 -3.743 1.00 91.38 107 TRP A O 1
ATOM 845 N N . GLU A 1 108 ? 8.825 -6.638 -5.569 1.00 93.12 108 GLU A N 1
ATOM 846 C CA . GLU A 1 108 ? 9.936 -7.573 -5.344 1.00 93.12 108 GLU A CA 1
ATOM 847 C C . GLU A 1 108 ? 11.290 -6.846 -5.292 1.00 93.12 108 GLU A C 1
ATOM 849 O O . GLU A 1 108 ? 12.120 -7.123 -4.425 1.00 93.12 108 GLU A O 1
ATOM 854 N N . LEU A 1 109 ? 11.493 -5.851 -6.165 1.00 91.81 109 LEU A N 1
ATOM 855 C CA . LEU A 1 109 ? 12.684 -5.000 -6.131 1.00 91.81 109 LEU A CA 1
ATOM 856 C C . LEU A 1 109 ? 12.764 -4.167 -4.846 1.00 91.81 109 LEU A C 1
ATOM 858 O O . LEU A 1 109 ? 13.844 -4.056 -4.272 1.00 91.81 109 LEU A O 1
ATOM 862 N N . ALA A 1 110 ? 11.650 -3.588 -4.387 1.00 88.62 110 ALA A N 1
ATOM 863 C CA . ALA A 1 110 ? 11.604 -2.777 -3.171 1.00 88.62 110 ALA A CA 1
ATOM 864 C C . ALA A 1 110 ? 11.860 -3.612 -1.902 1.00 88.62 110 ALA A C 1
ATOM 866 O O . ALA A 1 110 ? 12.574 -3.165 -1.004 1.00 88.62 110 ALA A O 1
ATOM 867 N N . VAL A 1 111 ? 11.337 -4.841 -1.846 1.00 87.06 111 VAL A N 1
ATOM 868 C CA . VAL A 1 111 ? 11.619 -5.794 -0.763 1.00 87.06 111 VAL A CA 1
ATOM 869 C C . VAL A 1 111 ? 13.115 -6.094 -0.705 1.00 87.06 111 VAL A C 1
ATOM 871 O O . VAL A 1 111 ? 13.731 -5.909 0.343 1.00 87.06 111 VAL A O 1
ATOM 874 N N . GLY A 1 112 ? 13.730 -6.460 -1.832 1.00 88.44 112 GLY A N 1
ATOM 875 C CA . GLY A 1 112 ? 15.177 -6.686 -1.899 1.00 88.44 112 GLY A CA 1
ATOM 876 C C . GLY A 1 112 ? 16.000 -5.451 -1.523 1.00 88.44 112 GLY A C 1
ATOM 877 O O . GLY A 1 112 ? 16.917 -5.523 -0.710 1.00 88.44 112 GLY A O 1
ATOM 878 N N . ALA A 1 113 ? 15.614 -4.289 -2.050 1.00 85.94 113 ALA A N 1
ATOM 879 C CA . ALA A 1 113 ? 16.220 -2.998 -1.738 1.00 85.94 113 ALA A CA 1
ATOM 880 C C . ALA A 1 113 ? 16.209 -2.658 -0.243 1.00 85.94 113 ALA A C 1
ATOM 882 O O . ALA A 1 113 ? 17.140 -2.016 0.240 1.00 85.94 113 ALA A O 1
ATOM 883 N N . SER A 1 114 ? 15.162 -3.056 0.483 1.00 80.19 114 SER A N 1
ATOM 884 C CA . SER A 1 114 ? 15.044 -2.792 1.920 1.00 80.19 114 SER A CA 1
ATOM 885 C C . SER A 1 114 ? 15.983 -3.637 2.786 1.00 80.19 114 SER A C 1
ATOM 887 O O . SER A 1 114 ? 16.258 -3.253 3.920 1.00 80.19 114 SER A O 1
ATOM 889 N N . ALA A 1 115 ? 16.507 -4.739 2.239 1.00 80.12 115 ALA A N 1
ATOM 890 C CA . ALA A 1 115 ? 17.482 -5.610 2.890 1.00 80.12 115 ALA A CA 1
ATOM 891 C C . ALA A 1 115 ? 18.946 -5.228 2.594 1.00 80.12 115 ALA A C 1
ATOM 893 O O . ALA A 1 115 ? 19.859 -5.858 3.122 1.00 80.12 115 ALA A O 1
ATOM 894 N N . ALA A 1 116 ? 19.187 -4.225 1.745 1.00 78.38 116 ALA A N 1
ATOM 895 C CA . ALA A 1 116 ? 20.538 -3.770 1.433 1.00 78.38 116 ALA A CA 1
ATOM 896 C C . ALA A 1 116 ? 21.201 -3.042 2.616 1.00 78.38 116 ALA A C 1
ATOM 898 O O . ALA A 1 116 ? 20.518 -2.449 3.452 1.00 78.38 116 ALA A O 1
ATOM 899 N N . GLU A 1 117 ? 22.539 -3.026 2.638 1.00 63.47 117 GLU A N 1
ATOM 900 C CA . GLU A 1 117 ? 23.335 -2.369 3.690 1.00 63.47 117 GLU A CA 1
ATOM 901 C C . GLU A 1 117 ? 23.018 -0.870 3.824 1.00 63.47 117 GLU A C 1
ATOM 903 O O . GLU A 1 117 ? 22.925 -0.339 4.932 1.00 63.47 117 GLU A O 1
ATOM 908 N N . GLU A 1 118 ? 22.789 -0.191 2.697 1.00 73.62 118 GLU A N 1
ATOM 909 C CA . GLU A 1 118 ? 22.373 1.208 2.670 1.00 73.62 118 GLU A CA 1
ATOM 910 C C . GLU A 1 118 ? 20.842 1.321 2.704 1.00 73.62 118 GLU A C 1
ATOM 912 O O . GLU A 1 118 ? 20.139 1.011 1.733 1.00 73.62 118 GLU A O 1
ATOM 917 N N . LYS A 1 119 ? 20.316 1.798 3.837 1.00 68.69 119 LYS A N 1
ATOM 918 C CA . LYS A 1 119 ? 18.900 2.153 3.971 1.00 68.69 119 LYS A CA 1
ATOM 919 C C . LYS A 1 119 ? 18.610 3.399 3.134 1.00 68.69 119 LYS A C 1
ATOM 921 O O . LYS A 1 119 ? 19.221 4.442 3.344 1.00 68.69 119 LYS A O 1
ATOM 926 N N . LEU A 1 120 ? 17.608 3.319 2.255 1.00 75.62 120 LEU A N 1
ATOM 927 C CA . LEU A 1 120 ? 17.175 4.428 1.392 1.00 75.62 120 LEU A CA 1
ATOM 928 C C . LEU A 1 120 ? 15.728 4.854 1.706 1.00 75.62 120 LEU A C 1
ATOM 930 O O . LEU A 1 120 ? 14.810 4.512 0.956 1.00 75.62 120 LEU A O 1
ATOM 934 N N . PRO A 1 121 ? 15.481 5.623 2.786 1.00 78.12 121 PRO A N 1
ATOM 935 C CA . PRO A 1 121 ? 14.131 6.065 3.147 1.00 78.12 121 PRO A CA 1
ATOM 936 C C . PRO A 1 121 ? 13.417 6.827 2.023 1.00 78.12 121 PRO A C 1
ATOM 938 O O . PRO A 1 121 ? 12.222 6.639 1.812 1.00 78.12 121 PRO A O 1
ATOM 941 N N . ALA A 1 122 ? 14.144 7.651 1.259 1.00 81.31 122 ALA A N 1
ATOM 942 C CA . ALA A 1 122 ? 13.583 8.394 0.129 1.00 81.31 122 ALA A CA 1
ATOM 943 C C . ALA A 1 122 ? 13.048 7.471 -0.982 1.00 81.31 122 ALA A C 1
ATOM 945 O O . ALA A 1 122 ? 12.010 7.756 -1.578 1.00 81.31 122 ALA A O 1
ATOM 946 N N . LEU A 1 123 ? 13.718 6.338 -1.219 1.00 82.81 123 LEU A N 1
ATOM 947 C CA . LEU A 1 123 ? 13.280 5.337 -2.187 1.00 82.81 123 LEU A CA 1
ATOM 948 C C . LEU A 1 123 ? 11.976 4.675 -1.742 1.00 82.81 123 LEU A C 1
ATOM 950 O O . LEU A 1 123 ? 11.031 4.596 -2.521 1.00 82.81 123 LEU A O 1
ATOM 954 N N . VAL A 1 124 ? 11.923 4.238 -0.480 1.00 81.06 124 VAL A N 1
ATOM 955 C CA . VAL A 1 124 ? 10.734 3.607 0.108 1.00 81.06 124 VAL A CA 1
ATOM 956 C C . VAL A 1 124 ? 9.540 4.559 0.044 1.00 81.06 124 VAL A C 1
ATOM 958 O O . VAL A 1 124 ? 8.467 4.155 -0.395 1.00 81.06 124 VAL A O 1
ATOM 961 N N . ARG A 1 125 ? 9.737 5.842 0.378 1.00 81.62 125 ARG A N 1
ATOM 962 C CA . ARG A 1 125 ? 8.696 6.875 0.244 1.00 81.62 125 ARG A CA 1
ATOM 963 C C . ARG A 1 125 ? 8.202 7.017 -1.196 1.00 81.62 125 ARG A C 1
ATOM 965 O O . ARG A 1 125 ? 7.001 6.979 -1.414 1.00 81.62 125 ARG A O 1
ATOM 972 N N . SER A 1 126 ? 9.106 7.085 -2.179 1.00 85.25 126 SER A N 1
ATOM 973 C CA . SER A 1 126 ? 8.736 7.163 -3.604 1.00 85.25 126 SER A CA 1
ATOM 974 C C . SER A 1 126 ? 7.896 5.960 -4.057 1.00 85.25 126 SER A C 1
ATOM 976 O O . SER A 1 126 ? 6.894 6.125 -4.758 1.00 85.25 126 SER A O 1
ATOM 978 N N . VAL A 1 127 ? 8.259 4.746 -3.617 1.00 88.06 127 VAL A N 1
ATOM 979 C CA . VAL A 1 127 ? 7.474 3.528 -3.880 1.00 88.06 127 VAL A CA 1
ATOM 980 C C . VAL A 1 127 ? 6.089 3.641 -3.252 1.00 88.06 127 VAL A C 1
ATOM 982 O O . VAL A 1 127 ? 5.097 3.455 -3.955 1.00 88.06 127 VAL A O 1
ATOM 985 N N . LEU A 1 128 ? 6.008 3.970 -1.961 1.00 86.81 128 LEU A N 1
ATOM 986 C CA . LEU A 1 128 ? 4.738 4.075 -1.246 1.00 86.81 128 LEU A CA 1
ATOM 987 C C . LEU A 1 128 ? 3.832 5.167 -1.835 1.00 86.81 128 LEU A C 1
ATOM 989 O O . LEU A 1 128 ? 2.661 4.888 -2.065 1.00 86.81 128 LEU A O 1
ATOM 993 N N . ASP A 1 129 ? 4.361 6.344 -2.189 1.00 86.56 129 ASP A N 1
ATOM 994 C CA . ASP A 1 129 ? 3.600 7.428 -2.839 1.00 86.56 129 ASP A CA 1
ATOM 995 C C . ASP A 1 129 ? 3.077 6.986 -4.207 1.00 86.56 129 ASP A C 1
ATOM 997 O O . ASP A 1 129 ? 1.914 7.197 -4.565 1.00 86.56 129 ASP A O 1
ATOM 1001 N N . GLY A 1 130 ? 3.943 6.338 -4.987 1.00 88.81 130 GLY A N 1
ATOM 1002 C CA . GLY A 1 130 ? 3.598 5.803 -6.292 1.00 88.81 130 GLY A CA 1
ATOM 1003 C C . GLY A 1 130 ? 2.489 4.756 -6.231 1.00 88.81 130 GLY A C 1
ATOM 1004 O O . GLY A 1 130 ? 1.580 4.794 -7.060 1.00 88.81 130 GLY A O 1
ATOM 1005 N N . VAL A 1 131 ? 2.546 3.854 -5.248 1.00 91.38 131 VAL A N 1
ATOM 1006 C CA . VAL A 1 131 ? 1.546 2.800 -5.030 1.00 91.38 131 VAL A CA 1
ATOM 1007 C C . VAL A 1 131 ? 0.256 3.374 -4.438 1.00 91.38 131 VAL A C 1
ATOM 1009 O O . VAL A 1 131 ? -0.824 3.029 -4.914 1.00 91.38 131 VAL A O 1
ATOM 1012 N N . ALA A 1 132 ? 0.334 4.295 -3.475 1.00 89.94 132 ALA A N 1
ATOM 1013 C CA . ALA A 1 132 ? -0.828 4.975 -2.900 1.00 89.94 132 ALA A CA 1
ATOM 1014 C C . ALA A 1 132 ? -1.634 5.730 -3.964 1.00 89.94 132 ALA A C 1
ATOM 1016 O O . ALA A 1 132 ? -2.864 5.661 -3.971 1.00 89.94 132 ALA A O 1
ATOM 1017 N N . GLY A 1 133 ? -0.959 6.350 -4.939 1.00 90.38 133 GLY A N 1
ATOM 1018 C CA . GLY A 1 133 ? -1.613 6.988 -6.084 1.00 90.38 133 GLY A CA 1
ATOM 1019 C C . GLY A 1 133 ? -2.485 6.048 -6.932 1.00 90.38 133 GLY A C 1
ATOM 1020 O O . GLY A 1 133 ? -3.419 6.512 -7.585 1.00 90.38 133 GLY A O 1
ATOM 1021 N N . LEU A 1 134 ? -2.241 4.732 -6.900 1.00 92.81 134 LEU A N 1
ATOM 1022 C CA . LEU A 1 134 ? -3.026 3.730 -7.640 1.00 92.81 134 LEU A CA 1
ATOM 1023 C C . LEU A 1 134 ? -4.319 3.323 -6.926 1.00 92.81 134 LEU A C 1
ATOM 1025 O O . LEU A 1 134 ? -5.147 2.630 -7.511 1.00 92.81 134 LEU A O 1
ATOM 1029 N N . VAL A 1 135 ? -4.509 3.738 -5.671 1.00 92.88 135 VAL A N 1
ATOM 1030 C CA . VAL A 1 135 ? -5.736 3.488 -4.894 1.00 92.88 135 VAL A CA 1
ATOM 1031 C C . VAL A 1 135 ? -6.835 4.514 -5.247 1.00 92.88 135 VAL A C 1
ATOM 1033 O O . VAL A 1 135 ? -7.910 4.546 -4.652 1.00 92.88 135 VAL A O 1
ATOM 1036 N N . ASN A 1 136 ? -6.619 5.336 -6.276 1.00 89.56 136 ASN A N 1
ATOM 1037 C CA . ASN A 1 136 ? -7.586 6.309 -6.777 1.00 89.56 136 ASN A CA 1
ATOM 1038 C C . ASN A 1 136 ? -8.799 5.639 -7.463 1.00 89.56 136 ASN A C 1
ATOM 1040 O O . ASN A 1 136 ? -8.671 4.611 -8.121 1.00 89.56 136 ASN A O 1
ATOM 1044 N N . LYS A 1 137 ? -9.979 6.261 -7.361 1.00 88.44 137 LYS A N 1
ATOM 1045 C CA . LYS A 1 137 ? -11.235 5.863 -8.022 1.00 88.44 137 LYS A CA 1
ATOM 1046 C C . LYS A 1 137 ? -11.152 5.771 -9.544 1.00 88.44 137 LYS A C 1
ATOM 1048 O O . LYS A 1 137 ? -11.911 5.007 -10.130 1.00 88.44 137 LYS A O 1
ATOM 1053 N N . SER A 1 138 ? -10.253 6.524 -10.177 1.00 90.56 138 SER A N 1
ATOM 1054 C CA . SER A 1 138 ? -10.029 6.449 -11.627 1.00 90.56 138 SER A CA 1
ATOM 1055 C C . SER A 1 138 ? -9.361 5.146 -12.075 1.00 90.56 138 SER A C 1
ATOM 1057 O O . SER A 1 138 ? -9.363 4.840 -13.264 1.00 90.56 138 SER A O 1
ATOM 1059 N N . GLU A 1 139 ? -8.756 4.398 -11.151 1.00 93.12 139 GLU A N 1
ATOM 1060 C CA . GLU A 1 139 ? -8.036 3.168 -11.460 1.00 93.12 139 GLU A CA 1
ATOM 1061 C C . GLU A 1 139 ? -8.954 1.935 -11.401 1.00 93.12 139 GLU A C 1
ATOM 1063 O O . GLU A 1 139 ? -9.894 1.883 -10.598 1.00 93.12 139 GLU A O 1
ATOM 1068 N N . PRO A 1 140 ? -8.689 0.885 -12.203 1.00 92.56 140 PRO A N 1
ATOM 1069 C CA . PRO A 1 140 ? -9.463 -0.348 -12.136 1.00 92.56 140 PRO A CA 1
ATOM 1070 C C . PRO A 1 140 ? -9.412 -0.981 -10.742 1.00 92.56 140 PRO A C 1
ATOM 1072 O O . PRO A 1 140 ? -8.348 -1.077 -10.128 1.00 92.56 140 PRO A O 1
ATOM 1075 N N . PHE A 1 141 ? -10.540 -1.526 -10.277 1.00 92.38 141 PHE A N 1
ATOM 1076 C CA . PHE A 1 141 ? -10.658 -2.131 -8.942 1.00 92.38 141 PHE A CA 1
ATOM 1077 C C . PHE A 1 141 ? -9.560 -3.162 -8.634 1.00 92.38 141 PHE A C 1
ATOM 1079 O O . PHE A 1 141 ? -9.005 -3.175 -7.539 1.00 92.38 141 PHE A O 1
ATOM 1086 N N . ARG A 1 142 ? -9.194 -4.006 -9.611 1.00 92.12 142 ARG A N 1
ATOM 1087 C CA . ARG A 1 142 ? -8.122 -5.006 -9.443 1.00 92.12 142 ARG A CA 1
ATOM 1088 C C . ARG A 1 142 ? -6.769 -4.364 -9.123 1.00 92.12 142 ARG A C 1
ATOM 1090 O O . ARG A 1 142 ? -6.037 -4.907 -8.300 1.00 92.12 142 ARG A O 1
ATOM 1097 N N . LEU A 1 143 ? -6.459 -3.226 -9.746 1.00 93.44 143 LEU A N 1
ATOM 1098 C CA . LEU A 1 143 ? -5.217 -2.492 -9.520 1.00 93.44 143 LEU A CA 1
ATOM 1099 C C . LEU A 1 143 ? -5.249 -1.763 -8.173 1.00 93.44 143 LEU A C 1
ATOM 1101 O O . LEU A 1 143 ? -4.298 -1.894 -7.408 1.00 93.44 143 LEU A O 1
ATOM 1105 N N . ARG A 1 144 ? -6.372 -1.109 -7.838 1.00 94.75 144 ARG A N 1
ATOM 1106 C CA . ARG A 1 144 ? -6.597 -0.488 -6.517 1.00 94.75 144 ARG A CA 1
ATOM 1107 C C . ARG A 1 144 ? -6.412 -1.502 -5.385 1.00 94.75 144 ARG A C 1
ATOM 1109 O O . ARG A 1 144 ? -5.668 -1.252 -4.443 1.00 94.75 144 ARG A O 1
ATOM 1116 N N . ARG A 1 145 ? -7.020 -2.687 -5.518 1.00 94.94 145 ARG A N 1
ATOM 1117 C CA . ARG A 1 145 ? -6.885 -3.804 -4.568 1.00 94.94 145 ARG A CA 1
ATOM 1118 C C . ARG A 1 145 ? -5.435 -4.261 -4.421 1.00 94.94 145 ARG A C 1
ATOM 1120 O O . ARG A 1 145 ? -4.971 -4.486 -3.309 1.00 94.94 145 ARG A O 1
ATOM 1127 N N . ALA A 1 146 ? -4.732 -4.440 -5.536 1.00 93.50 146 ALA A N 1
ATOM 1128 C CA . ALA A 1 146 ? -3.342 -4.880 -5.520 1.00 93.50 146 ALA A CA 1
ATOM 1129 C C . ALA A 1 146 ? -2.425 -3.846 -4.858 1.00 93.50 146 ALA A C 1
ATOM 1131 O O . ALA A 1 146 ? -1.593 -4.211 -4.034 1.00 93.50 146 ALA A O 1
ATOM 1132 N N . ALA A 1 147 ? -2.622 -2.567 -5.177 1.00 94.00 147 ALA A N 1
ATOM 1133 C CA . ALA A 1 147 ? -1.903 -1.466 -4.560 1.00 94.00 147 ALA A CA 1
ATOM 1134 C C . ALA A 1 147 ? -2.164 -1.395 -3.051 1.00 94.00 147 ALA A C 1
ATOM 1136 O O . ALA A 1 147 ? -1.212 -1.321 -2.281 1.00 94.00 147 ALA A O 1
ATOM 1137 N N . LEU A 1 148 ? -3.424 -1.518 -2.617 1.00 93.38 148 LEU A N 1
ATOM 1138 C CA . LEU A 1 148 ? -3.763 -1.549 -1.195 1.00 93.38 148 LEU A CA 1
ATOM 1139 C C . LEU A 1 148 ? -3.059 -2.697 -0.461 1.00 93.38 148 LEU A C 1
ATOM 1141 O O . LEU A 1 148 ? -2.468 -2.472 0.591 1.00 93.38 148 LEU A O 1
ATOM 1145 N N . ASN A 1 149 ? -3.090 -3.910 -1.020 1.00 91.06 149 ASN A N 1
ATOM 1146 C CA . ASN A 1 149 ? -2.403 -5.051 -0.416 1.00 91.06 149 ASN A CA 1
ATOM 1147 C C . ASN A 1 149 ? -0.898 -4.783 -0.280 1.00 91.06 149 ASN A C 1
ATOM 1149 O O . ASN A 1 149 ? -0.320 -5.087 0.753 1.00 91.06 149 ASN A O 1
ATOM 1153 N N . LEU A 1 150 ? -0.268 -4.163 -1.279 1.00 89.62 150 LEU A N 1
ATOM 1154 C CA . LEU A 1 150 ? 1.149 -3.808 -1.198 1.00 89.62 150 LEU A CA 1
ATOM 1155 C C . LEU A 1 150 ? 1.446 -2.730 -0.158 1.00 89.62 150 LEU A C 1
ATOM 1157 O O . LEU A 1 150 ? 2.494 -2.788 0.470 1.00 89.62 150 LEU A O 1
ATOM 1161 N N . LEU A 1 151 ? 0.551 -1.764 0.051 1.00 88.56 151 LEU A N 1
ATOM 1162 C CA . LEU A 1 151 ? 0.699 -0.785 1.134 1.00 88.56 151 LEU A CA 1
ATOM 1163 C C . LEU A 1 151 ? 0.552 -1.451 2.503 1.00 88.56 151 LEU A C 1
ATOM 1165 O O . LEU A 1 151 ? 1.310 -1.138 3.417 1.00 88.56 151 LEU A O 1
ATOM 1169 N N . HIS A 1 152 ? -0.384 -2.392 2.629 1.00 87.00 152 HIS A N 1
ATOM 1170 C CA . HIS A 1 152 ? -0.590 -3.163 3.850 1.00 87.00 152 HIS A CA 1
ATOM 1171 C C . HIS A 1 152 ? 0.656 -3.990 4.212 1.00 87.00 152 HIS A C 1
ATOM 1173 O O . HIS A 1 152 ? 1.179 -3.870 5.323 1.00 87.00 152 HIS A O 1
ATOM 1179 N N . GLU A 1 153 ? 1.184 -4.749 3.247 1.00 83.31 153 GLU A N 1
ATOM 1180 C CA . GLU A 1 153 ? 2.432 -5.510 3.392 1.00 83.31 153 GLU A CA 1
ATOM 1181 C C . GLU A 1 153 ? 3.653 -4.593 3.568 1.00 83.31 153 GLU A C 1
ATOM 1183 O O . GLU A 1 153 ? 4.534 -4.854 4.383 1.00 83.31 153 GLU A O 1
ATOM 1188 N N . GLY A 1 154 ? 3.711 -3.470 2.852 1.00 77.94 154 GLY A N 1
ATOM 1189 C CA . GLY A 1 154 ? 4.783 -2.482 2.978 1.00 77.94 154 GLY A CA 1
ATOM 1190 C C . GLY A 1 154 ? 4.832 -1.864 4.373 1.00 77.94 154 GLY A C 1
ATOM 1191 O O . GLY A 1 154 ? 5.910 -1.717 4.942 1.00 77.94 154 GLY A O 1
ATOM 1192 N N . GLY A 1 155 ? 3.672 -1.593 4.974 1.00 72.12 155 GLY A N 1
ATOM 1193 C CA . GLY A 1 155 ? 3.576 -1.176 6.371 1.00 72.12 155 GLY A CA 1
ATOM 1194 C C . GLY A 1 155 ? 4.004 -2.264 7.366 1.00 72.12 155 GLY A C 1
ATOM 1195 O O . GLY A 1 155 ? 4.328 -1.937 8.503 1.00 72.12 155 GLY A O 1
ATOM 1196 N N . LEU A 1 156 ? 3.988 -3.558 6.992 1.00 69.12 156 LEU A N 1
ATOM 1197 C CA . LEU A 1 156 ? 4.601 -4.668 7.763 1.00 69.12 156 LEU A CA 1
ATOM 1198 C C . LEU A 1 156 ? 6.118 -4.648 7.657 1.00 69.12 156 LEU A C 1
ATOM 1200 O O . LEU A 1 156 ? 6.805 -4.811 8.662 1.00 69.12 156 LEU A O 1
ATOM 1204 N N . ALA A 1 157 ? 6.632 -4.432 6.454 1.00 69.25 157 ALA A N 1
ATOM 1205 C CA . ALA A 1 157 ? 8.054 -4.545 6.185 1.00 69.25 157 ALA A CA 1
ATOM 1206 C C . ALA A 1 157 ? 8.864 -3.295 6.577 1.00 69.25 157 ALA A C 1
ATOM 1208 O O . ALA A 1 157 ? 10.051 -3.413 6.885 1.00 69.25 157 ALA A O 1
ATOM 1209 N N . TRP A 1 158 ? 8.268 -2.097 6.545 1.00 70.25 158 TRP A N 1
ATOM 1210 C CA . TRP A 1 158 ? 9.005 -0.832 6.614 1.00 70.25 158 TRP A CA 1
ATOM 1211 C C . TRP A 1 158 ? 8.525 0.079 7.752 1.00 70.25 158 TRP A C 1
ATOM 1213 O O . TRP A 1 158 ? 7.468 0.699 7.683 1.00 70.25 158 TRP A O 1
ATOM 1223 N N . THR A 1 159 ? 9.354 0.228 8.786 1.00 65.31 159 THR A N 1
ATOM 1224 C CA . THR A 1 159 ? 9.083 1.055 9.976 1.00 65.31 159 THR A CA 1
ATOM 1225 C C . THR A 1 159 ? 9.602 2.493 9.803 1.00 65.31 159 THR A C 1
ATOM 1227 O O . THR A 1 159 ? 10.507 2.923 10.523 1.00 65.31 159 THR A O 1
ATOM 1230 N N . TYR A 1 160 ? 9.101 3.235 8.810 1.00 64.56 160 TYR A N 1
ATOM 1231 C CA . TYR A 1 160 ? 9.486 4.639 8.585 1.00 64.56 160 TYR A CA 1
ATOM 1232 C C . TYR A 1 160 ? 8.292 5.584 8.719 1.00 64.56 160 TYR A C 1
ATOM 1234 O O . TYR A 1 160 ? 7.232 5.313 8.161 1.00 64.56 160 TYR A O 1
ATOM 1242 N N . SER A 1 161 ? 8.509 6.728 9.380 1.00 62.62 161 SER A N 1
ATOM 1243 C CA . SER A 1 161 ? 7.556 7.847 9.397 1.00 62.62 161 SER A CA 1
ATOM 1244 C C . SER A 1 161 ? 7.337 8.405 7.986 1.00 62.62 161 SER A C 1
ATOM 1246 O O . SER A 1 161 ? 8.301 8.804 7.309 1.00 62.62 161 SER A O 1
ATOM 1248 N N . TYR A 1 162 ? 6.090 8.373 7.517 1.00 65.19 162 TYR A N 1
ATOM 1249 C CA . TYR A 1 162 ? 5.686 8.727 6.159 1.00 65.19 162 TYR A CA 1
ATOM 1250 C C . TYR A 1 162 ? 4.172 8.948 6.058 1.00 65.19 162 TYR A C 1
ATOM 1252 O O . TYR A 1 162 ? 3.425 7.996 6.181 1.00 65.19 162 TYR A O 1
ATOM 1260 N N . ASN A 1 163 ? 3.714 10.161 5.751 1.00 69.50 163 ASN A N 1
ATOM 1261 C CA . ASN A 1 163 ? 2.309 10.418 5.420 1.00 69.50 163 ASN A CA 1
ATOM 1262 C C . ASN A 1 163 ? 2.106 10.329 3.894 1.00 69.50 163 ASN A C 1
ATOM 1264 O O . ASN A 1 163 ? 2.703 11.141 3.177 1.00 69.50 163 ASN A O 1
ATOM 1268 N N . PRO A 1 164 ? 1.313 9.381 3.357 1.00 70.19 164 PRO A N 1
ATOM 1269 C CA . PRO A 1 164 ? 1.107 9.301 1.922 1.00 70.19 164 PRO A CA 1
ATOM 1270 C C . PRO A 1 164 ? 0.308 10.476 1.388 1.00 70.19 164 PRO A C 1
ATOM 1272 O O . PRO A 1 164 ? -0.811 10.754 1.815 1.00 70.19 164 PRO A O 1
ATOM 1275 N N . THR A 1 165 ? 0.835 11.079 0.325 1.00 72.44 165 THR A N 1
ATOM 1276 C CA . THR A 1 165 ? 0.179 12.177 -0.403 1.00 72.44 165 THR A CA 1
ATOM 1277 C C . THR A 1 165 ? -1.228 11.824 -0.905 1.00 72.44 165 THR A C 1
ATOM 1279 O O . THR A 1 165 ? -2.067 12.704 -1.078 1.00 72.44 165 THR A O 1
ATOM 1282 N N . ALA A 1 166 ? -1.513 10.535 -1.114 1.00 80.00 166 ALA A N 1
ATOM 1283 C CA . ALA A 1 166 ? -2.793 10.024 -1.602 1.00 80.00 166 ALA A CA 1
ATOM 1284 C C . ALA A 1 166 ? -3.679 9.384 -0.510 1.00 80.00 166 ALA A C 1
ATOM 1286 O O . ALA A 1 166 ? -4.546 8.568 -0.835 1.00 80.00 166 ALA A O 1
ATOM 1287 N N . ILE A 1 167 ? -3.504 9.743 0.771 1.00 83.81 167 ILE A N 1
ATOM 1288 C CA . ILE A 1 167 ? -4.290 9.189 1.892 1.00 83.81 167 ILE A CA 1
ATOM 1289 C C . ILE A 1 167 ? -5.812 9.312 1.683 1.00 83.81 167 ILE A C 1
ATOM 1291 O O . ILE A 1 167 ? -6.551 8.361 1.940 1.00 83.81 167 ILE A O 1
ATOM 1295 N N . GLY A 1 168 ? -6.286 10.421 1.101 1.00 84.31 168 GLY A N 1
ATOM 1296 C CA . GLY A 1 168 ? -7.697 10.613 0.734 1.00 84.31 168 GLY A CA 1
ATOM 1297 C C . GLY A 1 168 ? -8.229 9.555 -0.240 1.00 84.31 168 GLY A C 1
ATOM 1298 O O . GLY A 1 168 ? -9.380 9.129 -0.136 1.00 84.31 168 GLY A O 1
ATOM 1299 N N . GLY A 1 169 ? -7.386 9.063 -1.154 1.00 88.44 169 GLY A N 1
ATOM 1300 C CA . GLY A 1 169 ? -7.731 7.969 -2.065 1.00 88.44 169 GLY A CA 1
ATOM 1301 C C . GLY A 1 169 ? -7.919 6.638 -1.336 1.00 88.44 169 GLY A C 1
ATOM 1302 O O . GLY A 1 169 ? -8.860 5.903 -1.636 1.00 88.44 169 GLY A O 1
ATOM 1303 N N . ILE A 1 170 ? -7.077 6.367 -0.335 1.00 91.44 170 ILE A N 1
ATOM 1304 C CA . ILE A 1 170 ? -7.155 5.167 0.511 1.00 91.44 170 ILE A CA 1
ATOM 1305 C C . ILE A 1 170 ? -8.434 5.198 1.352 1.00 91.44 170 ILE A C 1
ATOM 1307 O O . ILE A 1 170 ? -9.200 4.236 1.319 1.00 91.44 170 ILE A O 1
ATOM 1311 N N . MET A 1 171 ? -8.724 6.322 2.019 1.00 91.06 171 MET A N 1
ATOM 1312 C CA . MET A 1 171 ? -9.965 6.501 2.787 1.00 91.06 171 MET A CA 1
ATOM 1313 C C . MET A 1 171 ? -11.209 6.368 1.896 1.00 91.06 171 MET A C 1
ATOM 1315 O O . MET A 1 171 ? -12.178 5.699 2.254 1.00 91.06 171 MET A O 1
ATOM 1319 N N . SER A 1 172 ? -11.176 6.941 0.687 1.00 91.69 172 SER A N 1
ATOM 1320 C CA . SER A 1 172 ? -12.280 6.807 -0.267 1.00 91.69 172 SER A CA 1
ATOM 1321 C C . SER A 1 172 ? -12.469 5.363 -0.744 1.00 91.69 172 SER A C 1
ATOM 1323 O O . SER A 1 172 ? -13.601 4.911 -0.892 1.00 91.69 172 SER A O 1
ATOM 1325 N N . PHE A 1 173 ? -11.379 4.617 -0.949 1.00 94.56 173 PHE A N 1
ATOM 1326 C CA . PHE A 1 173 ? -11.451 3.199 -1.297 1.00 94.56 173 PHE A CA 1
ATOM 1327 C C . PHE A 1 173 ? -11.973 2.334 -0.151 1.00 94.56 173 PHE A C 1
ATOM 1329 O O . PHE A 1 173 ? -12.749 1.416 -0.408 1.00 94.56 173 PHE A O 1
ATOM 1336 N N . ALA A 1 174 ? -11.607 2.643 1.096 1.00 94.62 174 ALA A N 1
ATOM 1337 C CA . ALA A 1 174 ? -12.182 1.993 2.268 1.00 94.62 174 ALA A CA 1
ATOM 1338 C C . ALA A 1 174 ? -13.707 2.170 2.279 1.00 94.62 174 ALA A C 1
ATOM 1340 O O . ALA A 1 174 ? -14.441 1.186 2.334 1.00 94.62 174 ALA A O 1
ATOM 1341 N N . LYS A 1 175 ? -14.188 3.406 2.100 1.00 94.00 175 LYS A N 1
ATOM 1342 C CA . LYS A 1 175 ? -15.624 3.707 2.020 1.00 94.00 175 LYS A CA 1
ATOM 1343 C C . LYS A 1 175 ? -16.327 2.939 0.897 1.00 94.00 175 LYS A C 1
ATOM 1345 O O . LYS A 1 175 ? -17.395 2.380 1.128 1.00 94.00 175 LYS A O 1
ATOM 1350 N N . ASP A 1 176 ? -15.721 2.857 -0.291 1.00 94.00 176 ASP A N 1
ATOM 1351 C CA . ASP A 1 176 ? -16.256 2.041 -1.391 1.00 94.00 176 ASP A CA 1
ATOM 1352 C C . ASP A 1 176 ? -16.344 0.550 -0.977 1.00 94.00 176 ASP A C 1
ATOM 1354 O O . ASP A 1 176 ? -17.354 -0.105 -1.222 1.00 94.00 176 ASP A O 1
ATOM 1358 N N . CYS A 1 177 ? -15.312 0.002 -0.320 1.00 94.00 177 CYS A N 1
ATOM 1359 C CA . CYS A 1 177 ? -15.301 -1.394 0.140 1.00 94.00 177 CYS A CA 1
ATOM 1360 C C . CYS A 1 177 ? -16.367 -1.668 1.207 1.00 94.00 177 CYS A C 1
ATOM 1362 O O . CYS A 1 177 ? -17.013 -2.712 1.152 1.00 94.00 177 CYS A O 1
ATOM 1364 N N . TYR A 1 178 ? -16.576 -0.733 2.136 1.00 93.62 178 TYR A N 1
ATOM 1365 C CA . TYR A 1 178 ? -17.642 -0.808 3.136 1.00 93.62 178 TYR A CA 1
ATOM 1366 C C . TYR A 1 178 ? -19.027 -0.837 2.474 1.00 93.62 178 TYR A C 1
ATOM 1368 O O . TYR A 1 178 ? -19.834 -1.720 2.749 1.00 93.62 178 TYR A O 1
ATOM 1376 N N . GLN A 1 179 ? -19.282 0.076 1.532 1.00 93.25 179 GLN A N 1
ATOM 1377 C CA . GLN A 1 179 ? -20.559 0.162 0.811 1.00 93.25 179 GLN A CA 1
ATOM 1378 C C . GLN A 1 179 ? -20.863 -1.072 -0.048 1.00 93.25 179 GLN A C 1
ATOM 1380 O O . GLN A 1 179 ? -22.029 -1.386 -0.285 1.00 93.25 179 GLN A O 1
ATOM 1385 N N . HIS A 1 180 ? -19.825 -1.759 -0.524 1.00 92.38 180 HIS A N 1
ATOM 1386 C CA . HIS A 1 180 ? -19.941 -2.977 -1.322 1.00 92.38 180 HIS A CA 1
ATOM 1387 C C . HIS A 1 180 ? -19.811 -4.272 -0.505 1.00 92.38 180 HIS A C 1
ATOM 1389 O O . HIS A 1 180 ? -19.714 -5.338 -1.110 1.00 92.38 180 HIS A O 1
ATOM 1395 N N . ASP A 1 181 ? -19.816 -4.190 0.831 1.00 89.75 181 ASP A N 1
ATOM 1396 C CA . ASP A 1 181 ? -19.727 -5.336 1.751 1.00 89.75 181 ASP A CA 1
ATOM 1397 C C . ASP A 1 181 ? -18.497 -6.225 1.469 1.00 89.75 181 ASP A C 1
ATOM 1399 O O . ASP A 1 181 ? -18.577 -7.447 1.352 1.00 89.75 181 ASP A O 1
ATOM 1403 N N . ILE A 1 182 ? -17.324 -5.592 1.318 1.00 91.25 182 ILE A N 1
ATOM 1404 C CA . ILE A 1 182 ? -16.026 -6.263 1.138 1.00 91.25 182 ILE A CA 1
ATOM 1405 C C . ILE A 1 182 ? -15.181 -6.078 2.414 1.00 91.25 182 ILE A C 1
ATOM 1407 O O . ILE A 1 182 ? -14.215 -5.302 2.405 1.00 91.25 182 ILE A O 1
ATOM 1411 N N . PRO A 1 183 ? -15.525 -6.765 3.523 1.00 87.19 183 PRO A N 1
ATOM 1412 C CA . PRO A 1 183 ? -14.982 -6.483 4.854 1.00 87.19 183 PRO A CA 1
ATOM 1413 C C . PRO A 1 183 ? -13.461 -6.645 4.919 1.00 87.19 183 PRO A C 1
ATOM 1415 O O . PRO A 1 183 ? -12.774 -5.809 5.494 1.00 87.19 183 PRO A O 1
ATOM 1418 N N . ASP A 1 184 ? -12.914 -7.654 4.244 1.00 87.62 184 ASP A N 1
ATOM 1419 C CA . ASP A 1 184 ? -11.476 -7.944 4.234 1.00 87.62 184 ASP A CA 1
ATOM 1420 C C . ASP A 1 184 ? -10.639 -6.778 3.673 1.00 87.62 184 ASP A C 1
ATOM 1422 O O . ASP A 1 184 ? -9.604 -6.394 4.220 1.00 87.62 184 ASP A O 1
ATOM 1426 N N . LEU A 1 185 ? -11.105 -6.175 2.572 1.00 90.62 185 LEU A N 1
ATOM 1427 C CA . LEU A 1 185 ? -10.431 -5.027 1.961 1.00 90.62 185 LEU A CA 1
ATOM 1428 C C . LEU A 1 185 ? -10.709 -3.735 2.715 1.00 90.62 185 LEU A C 1
ATOM 1430 O O . LEU A 1 185 ? -9.819 -2.892 2.790 1.00 90.62 185 LEU A O 1
ATOM 1434 N N . PHE A 1 186 ? -11.910 -3.589 3.276 1.00 93.12 186 PHE A N 1
ATOM 1435 C CA . PHE A 1 186 ? -12.227 -2.470 4.151 1.00 93.12 186 PHE A CA 1
ATOM 1436 C C . PHE A 1 186 ? -11.269 -2.430 5.346 1.00 93.12 186 PHE A C 1
ATOM 1438 O O . PHE A 1 186 ? -10.607 -1.417 5.554 1.00 93.12 186 PHE A O 1
ATOM 1445 N N . MET A 1 187 ? -11.100 -3.552 6.052 1.00 90.06 187 MET A N 1
ATOM 1446 C CA . MET A 1 187 ? -10.194 -3.655 7.197 1.00 90.06 187 MET A CA 1
ATOM 1447 C C . MET A 1 187 ? -8.748 -3.341 6.808 1.00 90.06 187 MET A C 1
ATOM 1449 O O . MET A 1 187 ? -8.106 -2.524 7.464 1.00 90.06 187 MET A O 1
ATOM 1453 N N . LYS A 1 188 ? -8.250 -3.893 5.694 1.00 90.56 188 LYS A N 1
ATOM 1454 C CA . LYS A 1 188 ? -6.908 -3.560 5.182 1.00 90.56 188 LYS A CA 1
ATOM 1455 C C . LYS A 1 188 ? -6.761 -2.078 4.855 1.00 90.56 188 LYS A C 1
ATOM 1457 O O . LYS A 1 188 ? -5.723 -1.494 5.149 1.00 90.56 188 LYS A O 1
ATOM 1462 N N . ALA A 1 189 ? -7.782 -1.457 4.270 1.00 91.69 189 ALA A N 1
ATOM 1463 C CA . ALA A 1 189 ? -7.774 -0.030 3.970 1.00 91.69 189 ALA A CA 1
ATOM 1464 C C . ALA A 1 189 ? -7.786 0.830 5.237 1.00 91.69 189 ALA A C 1
ATOM 1466 O O . ALA A 1 189 ? -7.045 1.808 5.287 1.00 91.69 189 ALA A O 1
ATOM 1467 N N . CYS A 1 190 ? -8.539 0.437 6.268 1.00 91.25 190 CYS A N 1
ATOM 1468 C CA . CYS A 1 190 ? -8.510 1.073 7.585 1.00 91.25 190 CYS A CA 1
ATOM 1469 C C . CYS A 1 190 ? -7.128 0.965 8.228 1.00 91.25 190 CYS A C 1
ATOM 1471 O O . CYS A 1 190 ? -6.585 1.975 8.654 1.00 91.25 190 CYS A O 1
ATOM 1473 N N . VAL A 1 191 ? -6.525 -0.227 8.237 1.00 88.44 191 VAL A N 1
ATOM 1474 C CA . VAL A 1 191 ? -5.169 -0.438 8.769 1.00 88.44 191 VAL A CA 1
ATOM 1475 C C . VAL A 1 191 ? -4.167 0.453 8.065 1.00 88.44 191 VAL A C 1
ATOM 1477 O O . VAL A 1 191 ? -3.403 1.146 8.722 1.00 88.44 191 VAL A O 1
ATOM 1480 N N . VAL A 1 192 ? -4.189 0.445 6.732 1.00 87.50 192 VAL A N 1
ATOM 1481 C CA . VAL A 1 192 ? -3.303 1.270 5.917 1.00 87.50 192 VAL A CA 1
ATOM 1482 C C . VAL A 1 192 ? -3.532 2.748 6.237 1.00 87.50 192 VAL A C 1
ATOM 1484 O O . VAL A 1 192 ? -2.576 3.440 6.551 1.00 87.50 192 VAL A O 1
ATOM 1487 N N . ALA A 1 193 ? -4.779 3.225 6.257 1.00 87.31 193 ALA A N 1
ATOM 1488 C CA . ALA A 1 193 ? -5.093 4.616 6.586 1.00 87.31 193 ALA A CA 1
ATOM 1489 C C . ALA A 1 193 ? -4.690 5.026 8.014 1.00 87.31 193 ALA A C 1
ATOM 1491 O O . ALA A 1 193 ? -4.443 6.205 8.258 1.00 87.31 193 ALA A O 1
ATOM 1492 N N . LEU A 1 194 ? -4.620 4.062 8.934 1.00 85.00 194 LEU A N 1
ATOM 1493 C CA . LEU A 1 194 ? -4.288 4.259 10.340 1.00 85.00 194 LEU A CA 1
ATOM 1494 C C . LEU A 1 194 ? -2.841 3.901 10.685 1.00 85.00 194 LEU A C 1
ATOM 1496 O O . LEU A 1 194 ? -2.517 3.819 11.863 1.00 85.00 194 LEU A O 1
ATOM 1500 N N . LEU A 1 195 ? -1.950 3.669 9.718 1.00 77.56 195 LEU A N 1
ATOM 1501 C CA . LEU A 1 195 ? -0.577 3.300 10.055 1.00 77.56 195 LEU A CA 1
ATOM 1502 C C . LEU A 1 195 ? 0.062 4.385 10.950 1.00 77.56 195 LEU A C 1
ATOM 1504 O O . LEU A 1 195 ? 0.127 5.547 10.555 1.00 77.56 195 LEU A O 1
ATOM 1508 N N . PRO A 1 196 ? 0.569 4.034 12.148 1.00 57.72 196 PRO A N 1
ATOM 1509 C CA . PRO A 1 196 ? 0.945 5.001 13.189 1.00 57.72 196 PRO A CA 1
ATOM 1510 C C . PRO A 1 196 ? 2.068 5.953 12.756 1.00 57.72 196 PRO A C 1
ATOM 1512 O O . PRO A 1 196 ? 2.169 7.091 13.202 1.00 57.72 196 PRO A O 1
ATOM 1515 N N . HIS A 1 197 ? 2.902 5.498 11.827 1.00 60.59 197 HIS A N 1
ATOM 1516 C CA . HIS A 1 197 ? 3.983 6.270 11.231 1.00 60.59 197 HIS A CA 1
ATOM 1517 C C . HIS A 1 197 ? 3.503 7.293 10.187 1.00 60.59 197 HIS A C 1
ATOM 1519 O O . HIS A 1 197 ? 4.312 8.053 9.666 1.00 60.59 197 HIS A O 1
ATOM 1525 N N . TRP A 1 198 ? 2.217 7.304 9.835 1.00 64.12 198 TRP A N 1
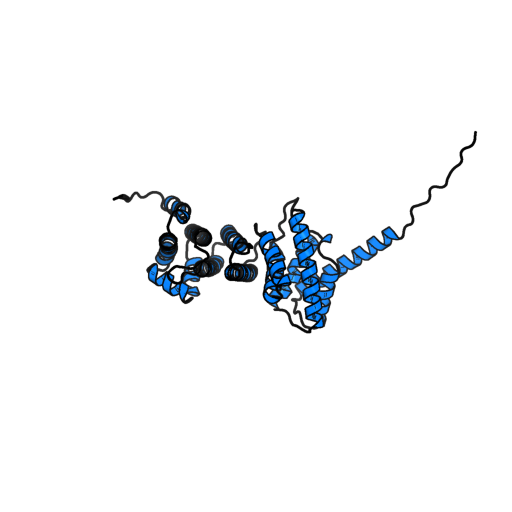ATOM 1526 C CA . TRP A 1 198 ? 1.662 8.165 8.789 1.00 64.12 198 TRP A CA 1
ATOM 1527 C C . TRP A 1 198 ? 1.087 9.480 9.322 1.00 64.12 198 TRP A C 1
ATOM 1529 O O . TRP A 1 198 ? 0.731 10.362 8.545 1.00 64.12 198 TRP A O 1
ATOM 1539 N N . PHE A 1 199 ? 1.099 9.662 10.642 1.00 57.28 199 PHE A N 1
ATOM 1540 C CA . PHE A 1 199 ? 0.583 10.843 11.334 1.00 57.28 199 PHE A CA 1
ATOM 1541 C C . PHE A 1 199 ? 1.662 11.887 11.669 1.00 57.28 199 PHE A C 1
ATOM 1543 O O . PHE A 1 199 ? 1.567 12.597 12.672 1.00 57.28 199 PHE A O 1
ATOM 1550 N N . ASP A 1 200 ? 2.691 12.020 10.823 1.00 60.25 200 ASP A N 1
ATOM 1551 C CA . ASP A 1 200 ? 3.624 13.161 10.863 1.00 60.25 200 ASP A CA 1
ATOM 1552 C C . ASP A 1 200 ? 2.979 14.396 10.212 1.00 60.25 200 ASP A C 1
ATOM 1554 O O . ASP A 1 200 ? 3.447 14.938 9.209 1.00 60.25 200 ASP A O 1
ATOM 1558 N N . TRP A 1 201 ? 1.809 14.766 10.732 1.00 62.38 201 TRP A N 1
ATOM 1559 C CA . TRP A 1 201 ? 1.056 15.926 10.288 1.00 62.38 201 TRP A CA 1
ATOM 1560 C C . TRP A 1 201 ? 1.820 17.188 10.676 1.00 62.38 201 TRP A C 1
ATOM 1562 O O . TRP A 1 201 ? 2.186 17.380 11.839 1.00 62.38 201 TRP A O 1
ATOM 1572 N N . LYS A 1 202 ? 2.078 18.054 9.694 1.00 57.62 202 LYS A N 1
ATOM 1573 C CA . LYS A 1 202 ? 2.592 19.399 9.969 1.00 57.62 202 LYS A CA 1
ATOM 1574 C C . LYS A 1 202 ? 1.500 20.228 10.648 1.00 57.62 202 LYS A C 1
ATOM 1576 O O . LYS A 1 202 ? 0.318 19.916 10.530 1.00 57.62 202 LYS A O 1
ATOM 1581 N N . GLU A 1 203 ? 1.879 21.311 11.326 1.00 49.81 203 GLU A N 1
ATOM 1582 C CA . GLU A 1 203 ? 0.899 22.272 11.849 1.00 49.81 203 GLU A CA 1
ATOM 1583 C C . GLU A 1 203 ? -0.066 22.717 10.734 1.00 49.81 203 GLU A C 1
ATOM 1585 O O . GLU A 1 203 ? 0.365 23.233 9.702 1.00 49.81 203 GLU A O 1
ATOM 1590 N N . GLY A 1 204 ? -1.369 22.492 10.939 1.00 47.28 204 GLY A N 1
ATOM 1591 C CA . GLY A 1 204 ? -2.423 22.777 9.956 1.00 47.28 204 GLY A CA 1
ATOM 1592 C C . GLY A 1 204 ? -2.908 21.571 9.139 1.00 47.28 204 GLY A C 1
ATOM 1593 O O . GLY A 1 204 ? -3.850 21.723 8.364 1.00 47.28 204 GLY A O 1
ATOM 1594 N N . GLU A 1 205 ? -2.322 20.386 9.332 1.00 54.91 205 GLU A N 1
ATOM 1595 C CA . GLU A 1 205 ? -2.808 19.113 8.790 1.00 54.91 205 GLU A CA 1
ATOM 1596 C C . GLU A 1 205 ? -3.394 18.218 9.903 1.00 54.91 205 GLU A C 1
ATOM 1598 O O . GLU A 1 205 ? -2.935 18.280 11.046 1.00 54.91 205 GLU A O 1
ATOM 1603 N N . PRO A 1 206 ? -4.423 17.407 9.598 1.00 56.78 206 PRO A N 1
ATOM 1604 C CA . PRO A 1 206 ? -4.978 17.149 8.279 1.00 56.78 206 PRO A CA 1
ATOM 1605 C C . PRO A 1 206 ? -5.883 18.307 7.843 1.00 56.78 206 PRO A C 1
ATOM 1607 O O . PRO A 1 206 ? -6.543 18.940 8.668 1.00 56.78 206 PRO A O 1
ATOM 1610 N N . GLU A 1 207 ? -5.935 18.580 6.535 1.00 63.75 207 GLU A N 1
ATOM 1611 C CA . GLU A 1 207 ? -6.925 19.514 5.989 1.00 63.75 207 GLU A CA 1
ATOM 1612 C C . GLU A 1 207 ? -8.327 19.155 6.530 1.00 63.75 207 GLU A C 1
ATOM 1614 O O . GLU A 1 207 ? -8.635 17.962 6.650 1.00 63.75 207 GLU A O 1
ATOM 1619 N N . PRO A 1 208 ? -9.209 20.131 6.826 1.00 63.88 208 PRO A N 1
ATOM 1620 C CA . PRO A 1 208 ? -10.519 19.866 7.434 1.00 63.88 208 PRO A CA 1
ATOM 1621 C C . PRO A 1 208 ? -11.332 18.773 6.723 1.00 63.88 208 PRO A C 1
ATOM 1623 O O . PRO A 1 208 ? -12.041 17.995 7.359 1.00 63.88 208 PRO A O 1
ATOM 1626 N N . TYR A 1 209 ? -11.180 18.672 5.401 1.00 69.00 209 TYR A N 1
ATOM 1627 C CA . TYR A 1 209 ? -11.786 17.626 4.584 1.00 69.00 209 TYR A CA 1
ATOM 1628 C C . TYR A 1 209 ? -11.248 16.219 4.898 1.00 69.00 209 TYR A C 1
ATOM 1630 O O . TYR A 1 209 ? -12.033 15.291 5.089 1.00 69.00 209 TYR A O 1
ATOM 1638 N N . HIS A 1 210 ? -9.928 16.046 5.005 1.00 74.88 210 HIS A N 1
ATOM 1639 C CA . HIS A 1 210 ? -9.321 14.769 5.391 1.00 74.88 210 HIS A CA 1
ATOM 1640 C C . HIS A 1 210 ? -9.675 14.389 6.832 1.00 74.88 210 HIS A C 1
ATOM 1642 O O . HIS A 1 210 ? -9.919 13.215 7.102 1.00 74.88 210 HIS A O 1
ATOM 1648 N N . ARG A 1 211 ? -9.792 15.376 7.735 1.00 82.69 211 ARG A N 1
ATOM 1649 C CA . ARG A 1 211 ? -10.290 15.158 9.101 1.00 82.69 211 ARG A CA 1
ATOM 1650 C C . ARG A 1 211 ? -11.697 14.557 9.091 1.00 82.69 211 ARG A C 1
ATOM 1652 O O . ARG A 1 211 ? -11.930 13.539 9.735 1.00 82.69 211 ARG A O 1
ATOM 1659 N N . GLN A 1 212 ? -12.615 15.142 8.319 1.00 84.94 212 GLN A N 1
ATOM 1660 C CA . GLN A 1 212 ? -13.984 14.634 8.190 1.00 84.94 212 GLN A CA 1
ATOM 1661 C C . GLN A 1 212 ? -14.018 13.222 7.584 1.00 84.94 212 GLN A C 1
ATOM 1663 O O . GLN A 1 212 ? -14.735 12.356 8.083 1.00 84.94 212 GLN A O 1
ATOM 1668 N N . GLN A 1 213 ? -13.237 12.965 6.530 1.00 87.12 213 GLN A N 1
ATOM 1669 C CA . GLN A 1 213 ? -13.154 11.632 5.923 1.00 87.12 213 GLN A CA 1
ATOM 1670 C C . GLN A 1 213 ? -12.651 10.577 6.911 1.00 87.12 213 GLN A C 1
ATOM 1672 O O . GLN A 1 213 ? -13.181 9.467 6.938 1.00 87.12 213 GLN A O 1
ATOM 1677 N N . LEU A 1 214 ? -11.663 10.931 7.734 1.00 88.50 214 LEU A N 1
ATOM 1678 C CA . LEU A 1 214 ? -11.138 10.048 8.765 1.00 88.50 214 LEU A CA 1
ATOM 1679 C C . LEU A 1 214 ? -12.186 9.780 9.854 1.00 88.50 214 LEU A C 1
ATOM 1681 O O . LEU A 1 214 ? -12.385 8.628 10.216 1.00 88.50 214 LEU A O 1
ATOM 1685 N N . GLN A 1 215 ? -12.929 10.794 10.309 1.00 89.56 215 GLN A N 1
ATOM 1686 C CA . GLN A 1 215 ? -14.045 10.595 11.250 1.00 89.56 215 GLN A CA 1
ATOM 1687 C C . GLN A 1 215 ? -15.116 9.649 10.694 1.00 89.56 215 GLN A C 1
ATOM 1689 O O . GLN A 1 215 ? -15.592 8.759 11.399 1.00 89.56 215 GLN A O 1
ATOM 1694 N N . GLU A 1 216 ? -15.507 9.822 9.428 1.00 91.38 216 GLU A N 1
ATOM 1695 C CA . GLU A 1 216 ? -16.455 8.920 8.765 1.00 91.38 216 GLU A CA 1
ATOM 1696 C C . GLU A 1 216 ? -15.914 7.486 8.709 1.00 91.38 216 GLU A C 1
ATOM 1698 O O . GLU A 1 216 ? -16.631 6.549 9.062 1.00 91.38 216 GLU A O 1
ATOM 1703 N N . LEU A 1 217 ? -14.637 7.328 8.347 1.00 93.69 217 LEU A N 1
ATOM 1704 C CA . LEU A 1 217 ? -13.968 6.032 8.290 1.00 93.69 217 LEU A CA 1
ATOM 1705 C C . LEU A 1 217 ? -13.932 5.336 9.657 1.00 93.69 217 LEU A C 1
ATOM 1707 O O . LEU A 1 217 ? -14.232 4.148 9.743 1.00 93.69 217 LEU A O 1
ATOM 1711 N N . LEU A 1 218 ? -13.602 6.067 10.726 1.00 93.88 218 LEU A N 1
ATOM 1712 C CA . LEU A 1 218 ? -13.573 5.534 12.089 1.00 93.88 218 LEU A CA 1
ATOM 1713 C C . LEU A 1 218 ? -14.960 5.074 12.549 1.00 93.88 218 LEU A C 1
ATOM 1715 O O . LEU A 1 218 ? -15.083 4.015 13.158 1.00 93.88 218 LEU A O 1
ATOM 1719 N N . ARG A 1 219 ? -16.023 5.806 12.197 1.00 94.06 219 ARG A N 1
ATOM 1720 C CA . ARG A 1 219 ? -17.404 5.380 12.480 1.00 94.06 219 ARG A CA 1
ATOM 1721 C C . ARG A 1 219 ? -17.786 4.112 11.724 1.00 94.06 219 ARG A C 1
ATOM 1723 O O . ARG A 1 219 ? -18.431 3.234 12.298 1.00 94.06 219 ARG A O 1
ATOM 1730 N N . ASP A 1 220 ? -17.409 4.009 10.452 1.00 94.75 220 ASP A N 1
ATOM 1731 C CA . ASP A 1 220 ? -17.639 2.802 9.651 1.00 94.75 220 ASP A CA 1
ATOM 1732 C C . ASP A 1 220 ? -16.841 1.609 10.203 1.00 94.75 220 ASP A C 1
ATOM 1734 O O . ASP A 1 220 ? -17.352 0.485 10.240 1.00 94.75 220 ASP A O 1
ATOM 1738 N N . LEU A 1 221 ? -15.633 1.855 10.723 1.00 94.25 221 LEU A N 1
ATOM 1739 C CA . LEU A 1 221 ? -14.830 0.853 11.418 1.00 94.25 221 LEU A CA 1
ATOM 1740 C C . LEU A 1 221 ? -15.535 0.375 12.692 1.00 94.25 221 LEU A C 1
ATOM 1742 O O . LEU A 1 221 ? -15.733 -0.829 12.840 1.00 94.25 221 LEU A O 1
ATOM 1746 N N . THR A 1 222 ? -16.011 1.282 13.553 1.00 94.06 222 THR A N 1
ATOM 1747 C CA . THR A 1 222 ? -16.779 0.923 14.761 1.00 94.06 222 THR A CA 1
ATOM 1748 C C . THR A 1 222 ? -17.990 0.055 14.425 1.00 94.06 222 THR A C 1
ATOM 1750 O O . THR A 1 222 ? -18.228 -0.960 15.079 1.00 94.06 222 THR A O 1
ATOM 1753 N N . ARG A 1 223 ? -18.759 0.423 13.390 1.00 94.19 223 ARG A N 1
ATOM 1754 C CA . ARG A 1 223 ? -19.928 -0.357 12.944 1.00 94.19 223 ARG A CA 1
ATOM 1755 C C . ARG A 1 223 ? -19.532 -1.751 12.469 1.00 94.19 223 ARG A C 1
ATOM 1757 O O . ARG A 1 223 ? -20.216 -2.716 12.794 1.00 94.19 223 ARG A O 1
ATOM 1764 N N . THR A 1 224 ? -18.446 -1.847 11.707 1.00 91.44 224 THR A N 1
ATOM 1765 C CA . THR A 1 224 ? -17.953 -3.118 11.161 1.00 91.44 224 THR A CA 1
ATOM 1766 C C . THR A 1 224 ? -17.467 -4.050 12.266 1.00 91.44 224 THR A C 1
ATOM 1768 O O . THR A 1 224 ? -17.815 -5.230 12.257 1.00 91.44 224 THR A O 1
ATOM 1771 N N . LEU A 1 225 ? -16.719 -3.521 13.238 1.00 90.69 225 LEU A N 1
ATOM 1772 C CA . LEU A 1 225 ? -16.255 -4.282 14.398 1.00 90.69 225 LEU A CA 1
ATOM 1773 C C . LEU A 1 225 ? -17.435 -4.762 15.249 1.00 90.69 225 LEU A C 1
ATOM 1775 O O . LEU A 1 225 ? -17.531 -5.939 15.570 1.00 90.69 225 LEU A O 1
ATOM 1779 N N . ARG A 1 226 ? -18.408 -3.887 15.528 1.00 93.06 226 ARG A N 1
ATOM 1780 C CA . ARG A 1 226 ? -19.596 -4.268 16.305 1.00 93.06 226 ARG A CA 1
ATOM 1781 C C . ARG A 1 226 ? -20.379 -5.392 15.633 1.00 93.06 226 ARG A C 1
ATOM 1783 O O . ARG A 1 226 ? -20.683 -6.391 16.269 1.00 93.06 226 ARG A O 1
ATOM 1790 N N . ARG A 1 227 ? -20.646 -5.255 14.332 1.00 91.25 227 ARG A N 1
ATOM 1791 C CA . ARG A 1 227 ? -21.327 -6.291 13.548 1.00 91.25 227 ARG A CA 1
ATOM 1792 C C . ARG A 1 227 ? -20.553 -7.611 13.569 1.00 91.25 227 ARG A C 1
ATOM 1794 O O . ARG A 1 227 ? -21.149 -8.665 13.738 1.00 91.25 227 ARG A O 1
ATOM 1801 N N . SER A 1 228 ? -19.232 -7.556 13.431 1.00 88.31 228 SER A N 1
ATOM 1802 C CA . SER A 1 228 ? -18.390 -8.757 13.456 1.00 88.31 228 SER A CA 1
ATOM 1803 C C . SER A 1 228 ? -18.394 -9.431 14.834 1.00 88.31 228 SER A C 1
ATOM 1805 O O . SER A 1 228 ? -18.441 -10.659 14.892 1.00 88.31 228 SER A O 1
ATOM 1807 N N . ASN A 1 229 ? -18.427 -8.655 15.925 1.00 90.56 229 ASN A N 1
ATOM 1808 C CA . ASN A 1 229 ? -18.599 -9.172 17.286 1.00 90.56 229 ASN A CA 1
ATOM 1809 C C . ASN A 1 229 ? -19.962 -9.854 17.465 1.00 90.56 229 ASN A C 1
ATOM 1811 O O . ASN A 1 229 ? -20.028 -10.969 17.979 1.00 90.56 229 ASN A O 1
ATOM 1815 N N . GLU A 1 230 ? -21.038 -9.222 16.992 1.00 91.69 230 GLU A N 1
ATOM 1816 C CA . GLU A 1 230 ? -22.399 -9.776 17.028 1.00 91.69 230 GLU A CA 1
ATOM 1817 C C . GLU A 1 230 ? -22.518 -11.076 16.208 1.00 91.69 230 GLU A C 1
ATOM 1819 O O . GLU A 1 230 ? -23.203 -12.014 16.615 1.00 91.69 230 GLU A O 1
ATOM 1824 N N . GLU A 1 231 ? -21.833 -11.149 15.064 1.00 89.19 231 GLU A N 1
ATOM 1825 C CA . GLU A 1 231 ? -21.832 -12.305 14.157 1.00 89.19 231 GLU A CA 1
ATOM 1826 C C . GLU A 1 231 ? -20.825 -13.403 14.559 1.00 89.19 231 GLU A C 1
ATOM 1828 O O . GLU A 1 231 ? -20.875 -14.512 14.025 1.00 89.19 231 GLU A O 1
ATOM 1833 N N . GLY A 1 232 ? -19.914 -13.126 15.494 1.00 85.88 232 GLY A N 1
ATOM 1834 C CA . GLY A 1 232 ? -18.893 -14.071 15.944 1.00 85.88 232 GLY A CA 1
ATOM 1835 C C . GLY A 1 232 ? -17.735 -14.287 14.961 1.00 85.88 232 GLY A C 1
ATOM 1836 O O . GLY A 1 232 ? -17.143 -15.370 14.923 1.00 85.88 232 GLY A O 1
ATOM 1837 N N . THR A 1 233 ? -17.423 -13.288 14.133 1.00 84.25 233 THR A N 1
ATOM 1838 C CA . THR A 1 233 ? -16.396 -13.387 13.086 1.00 84.25 233 THR A CA 1
ATOM 1839 C C . THR A 1 233 ? -15.037 -12.919 13.602 1.00 84.25 233 THR A C 1
ATOM 1841 O O . THR A 1 233 ? -14.892 -11.793 14.071 1.00 84.25 233 THR A O 1
ATOM 1844 N N . ARG A 1 234 ? -14.012 -13.773 13.480 1.00 79.62 234 ARG A N 1
ATOM 1845 C CA . ARG A 1 234 ? -12.627 -13.425 13.842 1.00 79.62 234 ARG A CA 1
ATOM 1846 C C . ARG A 1 234 ? -11.993 -12.476 12.830 1.00 79.62 234 ARG A C 1
ATOM 1848 O O . ARG A 1 234 ? -12.199 -12.631 11.626 1.00 79.62 234 ARG A O 1
ATOM 1855 N N . TYR A 1 235 ? -11.150 -11.572 13.320 1.00 73.44 235 TYR A N 1
ATOM 1856 C CA . TYR A 1 235 ? -10.365 -10.673 12.479 1.00 73.44 235 TYR A CA 1
ATOM 1857 C C . TYR A 1 235 ? -9.031 -11.305 12.074 1.00 73.44 235 TYR A C 1
ATOM 1859 O O . TYR A 1 235 ? -8.482 -12.166 12.765 1.00 73.44 235 TYR A O 1
ATOM 1867 N N . ASP A 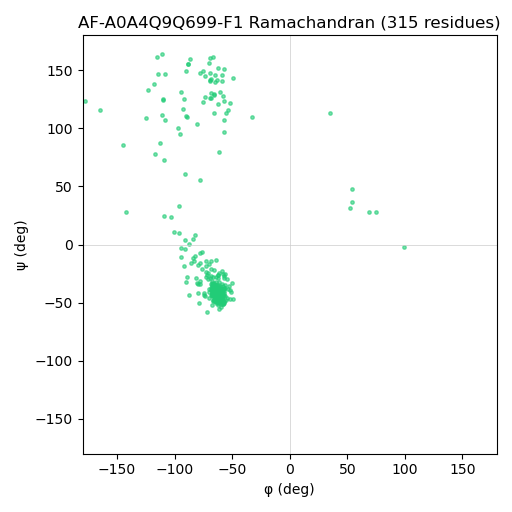1 236 ? -8.478 -10.841 10.957 1.00 69.06 236 ASP A N 1
ATOM 1868 C CA . ASP A 1 236 ? -7.106 -11.158 10.572 1.00 69.06 236 ASP A CA 1
ATOM 1869 C C . ASP A 1 236 ? -6.121 -10.527 11.576 1.00 69.06 236 ASP A C 1
ATOM 1871 O O . ASP A 1 236 ? -6.023 -9.301 11.681 1.00 69.06 236 ASP A O 1
ATOM 1875 N N . VAL A 1 237 ? -5.409 -11.368 12.334 1.00 59.53 237 VAL A N 1
ATOM 1876 C CA . VAL A 1 237 ? -4.571 -10.971 13.484 1.00 59.53 237 VAL A CA 1
ATOM 1877 C C . VAL A 1 237 ? -3.567 -9.849 13.154 1.00 59.53 237 VAL A C 1
ATOM 1879 O O . VAL A 1 237 ? -3.527 -8.867 13.900 1.00 59.53 237 VAL A O 1
ATOM 1882 N N . PRO A 1 238 ? -2.803 -9.895 12.038 1.00 65.81 238 PRO A N 1
ATOM 1883 C CA . PRO A 1 238 ? -1.869 -8.824 11.682 1.00 65.81 238 PRO A CA 1
ATOM 1884 C C . PRO A 1 238 ? -2.564 -7.491 11.400 1.00 65.81 238 PRO A C 1
ATOM 1886 O O . PRO A 1 238 ? -2.018 -6.434 11.712 1.00 65.81 238 PRO A O 1
ATOM 1889 N N . SER A 1 239 ? -3.762 -7.532 10.814 1.00 67.75 239 SER A N 1
ATOM 1890 C CA . SER A 1 239 ? -4.553 -6.337 10.523 1.00 67.75 239 SER A CA 1
ATOM 1891 C C . SER A 1 239 ? -5.026 -5.687 11.826 1.00 67.75 239 SER A C 1
ATOM 1893 O O . SER A 1 239 ? -4.949 -4.475 12.008 1.00 67.75 239 SER A O 1
ATOM 1895 N N . ALA A 1 240 ? -5.475 -6.498 12.774 1.00 65.94 240 ALA A N 1
ATOM 1896 C CA . ALA A 1 240 ? -6.177 -6.008 13.943 1.00 65.94 240 ALA A CA 1
ATOM 1897 C C . ALA A 1 240 ? -5.246 -5.444 15.041 1.00 65.94 240 ALA A C 1
ATOM 1899 O O . ALA A 1 240 ? -5.566 -4.420 15.645 1.00 65.94 240 ALA A O 1
ATOM 1900 N N . SER A 1 241 ? -4.046 -6.010 15.214 1.00 68.50 241 SER A N 1
ATOM 1901 C CA . SER A 1 241 ? -3.005 -5.466 16.110 1.00 68.50 241 SER A CA 1
ATOM 1902 C C . SER A 1 241 ? -2.605 -4.025 15.717 1.00 68.50 241 SER A C 1
ATOM 1904 O O . SER A 1 241 ? -2.511 -3.109 16.541 1.00 68.50 241 SER A O 1
ATOM 1906 N N . ARG A 1 242 ? -2.500 -3.769 14.411 1.00 76.56 242 ARG A N 1
ATOM 1907 C CA . ARG A 1 242 ? -2.117 -2.461 13.857 1.00 76.56 242 ARG A CA 1
ATOM 1908 C C . ARG A 1 242 ? -3.174 -1.390 14.003 1.00 76.56 242 ARG A C 1
ATOM 1910 O O . ARG A 1 242 ? -2.812 -0.221 14.101 1.00 76.56 242 ARG A O 1
ATOM 1917 N N . LEU A 1 243 ? -4.450 -1.776 14.011 1.00 85.69 243 LEU A N 1
ATOM 1918 C CA . LEU A 1 243 ? -5.533 -0.831 14.265 1.00 85.69 243 LEU A CA 1
ATOM 1919 C C . LEU A 1 243 ? -5.351 -0.182 15.634 1.00 85.69 243 LEU A C 1
ATOM 1921 O O . LEU A 1 243 ? -5.422 1.035 15.722 1.00 85.69 243 LEU A O 1
ATOM 1925 N N . VAL A 1 244 ? -5.037 -0.960 16.674 1.00 87.75 244 VAL A N 1
ATOM 1926 C CA . VAL A 1 244 ? -4.837 -0.423 18.029 1.00 87.75 244 VAL A CA 1
ATOM 1927 C C . VAL A 1 244 ? -3.650 0.534 18.075 1.00 87.75 244 VAL A C 1
ATOM 1929 O O . VAL A 1 244 ? -3.787 1.658 18.551 1.00 87.75 244 VAL A O 1
ATOM 1932 N N . SER A 1 245 ? -2.507 0.126 17.518 1.00 85.44 245 SER A N 1
ATOM 1933 C CA . SER A 1 245 ? -1.312 0.978 17.464 1.00 85.44 245 SER A CA 1
ATOM 1934 C C . SER A 1 245 ? -1.561 2.279 16.684 1.00 85.44 245 SER A C 1
ATOM 1936 O O . SER A 1 245 ? -1.131 3.355 17.096 1.00 85.44 245 SER A O 1
ATOM 1938 N N . GLY A 1 246 ? -2.277 2.185 15.563 1.00 86.00 246 GLY A N 1
ATOM 1939 C CA . GLY A 1 246 ? -2.661 3.318 14.729 1.00 86.00 246 GLY A CA 1
ATOM 1940 C C . GLY A 1 246 ? -3.620 4.290 15.404 1.00 86.00 246 GLY A C 1
ATOM 1941 O O . GLY A 1 246 ? -3.422 5.501 15.354 1.00 86.00 246 GLY A O 1
ATOM 1942 N N . LEU A 1 247 ? -4.640 3.755 16.076 1.00 89.25 247 LEU A N 1
ATOM 1943 C CA . LEU A 1 247 ? -5.617 4.536 16.829 1.00 89.25 247 LEU A CA 1
ATOM 1944 C C . LEU A 1 247 ? -4.988 5.236 18.028 1.00 89.25 247 LEU A C 1
ATOM 1946 O O . LEU A 1 247 ? -5.311 6.394 18.267 1.00 89.25 247 LEU A O 1
ATOM 1950 N N . ALA A 1 248 ? -4.064 4.581 18.732 1.00 87.81 248 ALA A N 1
ATOM 1951 C CA . ALA A 1 248 ? -3.339 5.204 19.833 1.00 87.81 248 ALA A CA 1
ATOM 1952 C C . ALA A 1 248 ? -2.503 6.397 19.344 1.00 87.81 248 ALA A C 1
ATOM 1954 O O . ALA A 1 248 ? -2.617 7.492 19.890 1.00 87.81 248 ALA A O 1
ATOM 1955 N N . ALA A 1 249 ? -1.754 6.227 18.248 1.00 84.94 249 ALA A N 1
ATOM 1956 C CA . ALA A 1 249 ? -0.999 7.322 17.636 1.00 84.94 249 ALA A CA 1
ATOM 1957 C C . ALA A 1 249 ? -1.908 8.473 17.163 1.00 84.94 249 ALA A C 1
ATOM 1959 O O . ALA A 1 249 ? -1.548 9.642 17.293 1.00 84.94 249 ALA A O 1
ATOM 1960 N N . LEU A 1 250 ? -3.096 8.157 16.635 1.00 86.00 250 LEU A N 1
ATOM 1961 C CA . LEU A 1 250 ? -4.085 9.163 16.252 1.00 86.00 250 LEU A CA 1
ATOM 1962 C C . LEU A 1 250 ? -4.650 9.902 17.473 1.00 86.00 250 LEU A C 1
ATOM 1964 O O . LEU A 1 250 ? -4.740 11.126 17.445 1.00 86.00 250 LEU A O 1
ATOM 1968 N N . ALA A 1 251 ? -4.988 9.183 18.545 1.00 86.50 251 ALA A N 1
ATOM 1969 C CA . ALA A 1 251 ? -5.524 9.751 19.778 1.00 86.50 251 ALA A CA 1
ATOM 1970 C C . ALA A 1 251 ? -4.515 10.670 20.485 1.00 86.50 251 ALA A C 1
ATOM 1972 O O . ALA A 1 251 ? -4.910 11.688 21.045 1.00 86.50 251 ALA A O 1
ATOM 1973 N N . GLU A 1 252 ? -3.216 10.364 20.423 1.00 84.00 252 GLU A N 1
ATOM 1974 C CA . GLU A 1 252 ? -2.159 11.254 20.926 1.00 84.00 252 GLU A CA 1
ATOM 1975 C C . GLU A 1 252 ? -2.086 12.581 20.153 1.00 84.00 252 GLU A C 1
ATOM 1977 O O . GLU A 1 252 ? -1.726 13.615 20.719 1.00 84.00 252 GLU A O 1
ATOM 1982 N N . LYS A 1 253 ? -2.402 12.560 18.852 1.00 79.75 253 LYS A N 1
ATOM 1983 C CA . LYS A 1 253 ? -2.315 13.727 17.961 1.00 79.75 253 LYS A CA 1
ATOM 1984 C C . LYS A 1 253 ? -3.585 14.571 17.953 1.00 79.75 253 LYS A C 1
ATOM 1986 O O . LYS A 1 253 ? -3.497 15.795 17.967 1.00 79.75 253 LYS A O 1
ATOM 1991 N N . ASP A 1 254 ? -4.743 13.926 17.902 1.00 80.94 254 ASP A N 1
ATOM 1992 C CA . ASP A 1 254 ? -6.058 14.560 17.854 1.00 80.94 254 ASP A CA 1
ATOM 1993 C C . ASP A 1 254 ? -7.063 13.694 18.641 1.00 80.94 254 ASP A C 1
ATOM 1995 O O . ASP A 1 254 ? -7.749 12.843 18.063 1.00 80.94 254 ASP A O 1
ATOM 1999 N N . PRO A 1 255 ? -7.141 13.886 19.974 1.00 80.81 255 PRO A N 1
ATOM 2000 C CA . PRO A 1 255 ? -7.998 13.088 20.851 1.00 80.81 255 PRO A CA 1
ATOM 2001 C C . PRO A 1 255 ? -9.479 13.114 20.458 1.00 80.81 255 PRO A C 1
ATOM 2003 O O . PRO A 1 255 ? -10.191 12.139 20.680 1.00 80.81 255 PRO A O 1
ATOM 2006 N N . ASP A 1 256 ? -9.943 14.204 19.840 1.00 81.88 256 ASP A N 1
ATOM 2007 C CA . ASP A 1 256 ? -11.350 14.395 19.473 1.00 81.88 256 ASP A CA 1
ATOM 2008 C C . ASP A 1 256 ? -11.779 13.523 18.279 1.00 81.88 256 ASP A C 1
ATOM 2010 O O . ASP A 1 256 ? -12.972 13.396 17.993 1.00 81.88 256 ASP A O 1
ATOM 2014 N N . LEU A 1 257 ? -10.826 12.940 17.540 1.00 84.25 257 LEU A N 1
ATOM 2015 C CA . LEU A 1 257 ? -11.120 12.061 16.405 1.00 84.25 257 LEU A CA 1
ATOM 2016 C C . LEU A 1 257 ? -11.539 10.653 16.820 1.00 84.25 257 LEU A C 1
ATOM 2018 O O . LEU A 1 257 ? -12.315 10.018 16.102 1.00 84.25 257 LEU A O 1
ATOM 2022 N N . VAL A 1 258 ? -11.019 10.153 17.940 1.00 86.06 258 VAL A N 1
ATOM 2023 C CA . VAL A 1 258 ? -11.244 8.775 18.378 1.00 86.06 258 VAL A CA 1
ATOM 2024 C C . VAL A 1 258 ? -12.410 8.750 19.362 1.00 86.06 258 VAL A C 1
ATOM 2026 O O . VAL A 1 258 ? -12.254 8.988 20.556 1.00 86.06 258 VAL A O 1
ATOM 2029 N N . GLU A 1 259 ? -13.608 8.463 18.848 1.00 87.94 259 GLU A N 1
ATOM 2030 C CA . GLU A 1 259 ? -14.807 8.340 19.682 1.00 87.94 259 GLU A CA 1
ATOM 2031 C C . GLU A 1 259 ? -14.662 7.170 20.688 1.00 87.94 259 GLU A C 1
ATOM 2033 O O . GLU A 1 259 ? -14.191 6.098 20.293 1.00 87.94 259 GLU A O 1
ATOM 2038 N N . PRO A 1 260 ? -15.140 7.301 21.947 1.00 87.56 260 PRO A N 1
ATOM 2039 C CA . PRO A 1 260 ? -15.003 6.262 22.984 1.00 87.56 260 PRO A CA 1
ATOM 2040 C C . PRO A 1 260 ? -15.543 4.886 22.578 1.00 87.56 260 PRO A C 1
ATOM 2042 O O . PRO A 1 260 ? -15.020 3.852 22.987 1.00 87.56 260 PRO A O 1
ATOM 2045 N N . SER A 1 261 ? -16.560 4.878 21.713 1.00 91.19 261 SER A N 1
ATOM 2046 C CA . SER A 1 261 ? -17.183 3.652 21.216 1.00 91.19 261 SER A CA 1
ATOM 2047 C C . SER A 1 261 ? -16.231 2.741 20.431 1.00 91.19 261 SER A C 1
ATOM 2049 O O . SER A 1 261 ? -16.482 1.538 20.341 1.00 91.19 261 SER A O 1
ATOM 2051 N N . LEU A 1 262 ? -15.154 3.288 19.851 1.00 91.69 262 LEU A N 1
ATOM 2052 C CA . LEU A 1 262 ? -14.205 2.520 19.050 1.00 91.69 262 LEU A CA 1
ATOM 2053 C C . LEU A 1 262 ? -13.220 1.711 19.924 1.00 91.69 262 LEU A C 1
ATOM 2055 O O . LEU A 1 262 ? -13.122 0.500 19.724 1.00 91.69 262 LEU A O 1
ATOM 2059 N N . PRO A 1 263 ? -12.538 2.293 20.931 1.00 91.81 263 PRO A N 1
ATOM 2060 C CA . PRO A 1 263 ? -11.799 1.505 21.917 1.00 91.81 263 PRO A CA 1
ATOM 2061 C C . PRO A 1 263 ? -12.671 0.481 22.663 1.00 91.81 263 PRO A C 1
ATOM 2063 O O . PRO A 1 263 ? -12.222 -0.635 22.910 1.00 91.81 263 PRO A O 1
ATOM 2066 N N . GLU A 1 264 ? -13.927 0.816 22.980 1.00 92.75 264 GLU A N 1
ATOM 2067 C CA . GLU A 1 264 ? -14.853 -0.104 23.661 1.00 92.75 264 GLU A CA 1
ATOM 2068 C C . GLU A 1 264 ? -15.166 -1.353 22.823 1.00 92.75 264 GLU A C 1
ATOM 2070 O O . GLU A 1 264 ? -15.078 -2.469 23.334 1.00 92.75 264 GLU A O 1
ATOM 2075 N N . VAL A 1 265 ? -15.467 -1.196 21.527 1.00 92.69 265 VAL A N 1
ATOM 2076 C CA . VAL A 1 265 ? -15.753 -2.349 20.653 1.00 92.69 265 VAL A CA 1
ATOM 2077 C C . VAL A 1 265 ? -14.507 -3.202 20.382 1.00 92.69 265 VAL A C 1
ATOM 2079 O O . VAL A 1 265 ? -14.606 -4.415 20.182 1.00 92.69 265 VAL A O 1
ATOM 2082 N N . LEU A 1 266 ? -13.312 -2.602 20.404 1.00 90.81 266 LEU A N 1
ATOM 2083 C CA . LEU A 1 266 ? -12.044 -3.333 20.317 1.00 90.81 266 LEU A CA 1
ATOM 2084 C C . LEU A 1 266 ? -11.762 -4.141 21.590 1.00 90.81 266 LEU A C 1
ATOM 2086 O O . LEU A 1 266 ? -11.282 -5.269 21.493 1.00 90.81 266 LEU A O 1
ATOM 2090 N N . LEU A 1 267 ? -12.094 -3.603 22.767 1.00 91.44 267 LEU A N 1
ATOM 2091 C CA . LEU A 1 267 ? -12.000 -4.346 24.024 1.00 91.44 267 LEU A CA 1
ATOM 2092 C C . LEU A 1 267 ? -12.969 -5.532 24.035 1.00 91.44 267 LEU A C 1
ATOM 2094 O O . LEU A 1 267 ? -12.556 -6.646 24.339 1.00 91.44 267 LEU A O 1
ATOM 2098 N N . GLU A 1 268 ? -14.220 -5.322 23.627 1.00 91.69 268 GLU A N 1
ATOM 2099 C CA . GLU A 1 268 ? -15.197 -6.407 23.481 1.00 91.69 268 GLU A CA 1
ATOM 2100 C C . GLU A 1 268 ? -14.687 -7.487 22.507 1.00 91.69 268 GLU A C 1
ATOM 2102 O O . GLU A 1 268 ? -14.741 -8.679 22.801 1.00 91.69 268 GLU A O 1
ATOM 2107 N N . SER A 1 269 ? -14.106 -7.077 21.374 1.00 89.69 269 SER A N 1
ATOM 2108 C CA . SER A 1 269 ? -13.504 -7.996 20.394 1.00 89.69 269 SER A CA 1
ATOM 2109 C C . SER A 1 269 ? -12.404 -8.874 21.006 1.00 89.69 269 SER A C 1
ATOM 2111 O O . SER A 1 269 ? -12.273 -10.049 20.657 1.00 89.69 269 SER A O 1
ATOM 2113 N N . LEU A 1 270 ? -11.598 -8.299 21.903 1.00 89.19 270 LEU A N 1
ATOM 2114 C CA . LEU A 1 270 ? -10.542 -8.998 22.634 1.00 89.19 270 LEU A CA 1
ATOM 2115 C C . LEU A 1 270 ? -11.130 -9.977 23.660 1.00 89.19 270 LEU A C 1
ATOM 2117 O O . LEU A 1 270 ? -10.703 -11.127 23.718 1.00 89.19 270 LEU A O 1
ATOM 2121 N N . GLU A 1 271 ? -12.128 -9.550 24.435 1.00 90.12 271 GLU A N 1
ATOM 2122 C CA . GLU A 1 271 ? -12.808 -10.388 25.435 1.00 90.12 271 GLU A CA 1
ATOM 2123 C C . GLU A 1 271 ? -13.517 -11.594 24.802 1.00 90.12 271 GLU A C 1
ATOM 2125 O O . GLU A 1 271 ? -13.519 -12.689 25.369 1.00 90.12 271 GLU A O 1
ATOM 2130 N N . LEU A 1 272 ? -14.065 -11.417 23.598 1.00 87.62 272 LEU A N 1
ATOM 2131 C CA . LEU A 1 272 ? -14.692 -12.479 22.810 1.00 87.62 272 LEU A CA 1
ATOM 2132 C C . LEU A 1 272 ? -13.678 -13.401 22.104 1.00 87.62 272 LEU A C 1
ATOM 2134 O O . LEU A 1 272 ? -14.063 -14.422 21.529 1.00 87.62 272 LEU A O 1
ATOM 2138 N N . GLY A 1 273 ? -12.381 -13.076 22.138 1.00 84.94 273 GLY A N 1
ATOM 2139 C CA . GLY A 1 273 ? -11.332 -13.844 21.461 1.00 84.94 273 GLY A CA 1
ATOM 2140 C C . GLY A 1 273 ? -11.398 -13.750 19.932 1.00 84.94 273 GLY A C 1
ATOM 2141 O O . GLY A 1 273 ? -11.028 -14.698 19.228 1.00 84.94 273 GLY A O 1
ATOM 2142 N N . PHE A 1 274 ? -11.920 -12.637 19.410 1.00 84.88 274 PH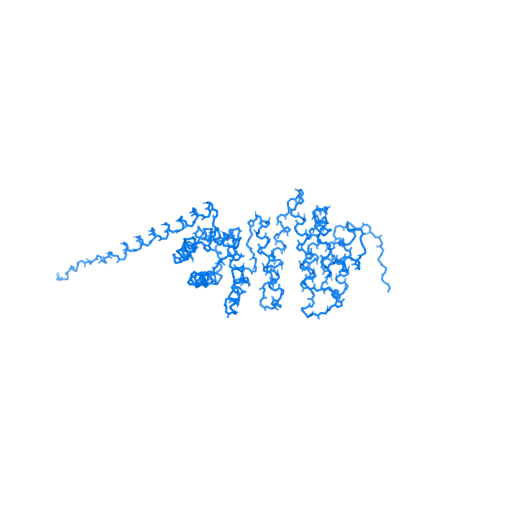E A N 1
ATOM 2143 C CA . PHE A 1 274 ? -11.926 -12.317 17.977 1.00 84.88 274 PHE A CA 1
ATOM 2144 C C . PHE A 1 274 ? -10.705 -11.505 17.556 1.00 84.88 274 PHE A C 1
ATOM 2146 O O . PHE A 1 274 ? -10.371 -11.476 16.370 1.00 84.88 274 PHE A O 1
ATOM 2153 N N . LEU A 1 275 ? -10.041 -10.894 18.534 1.00 83.44 275 LEU A N 1
ATOM 2154 C CA . LEU A 1 275 ? -8.844 -10.085 18.408 1.00 83.44 275 LEU A CA 1
ATOM 2155 C C . LEU A 1 275 ? -7.742 -10.660 19.303 1.00 83.44 275 LEU A C 1
ATOM 2157 O O . LEU A 1 275 ? -7.983 -10.888 20.483 1.00 83.44 275 LEU A O 1
ATOM 2161 N N . ASP A 1 276 ? -6.535 -10.813 18.762 1.00 81.94 276 ASP A N 1
ATOM 2162 C CA . ASP A 1 276 ? -5.331 -11.096 19.544 1.00 81.94 276 ASP A CA 1
ATOM 2163 C C . ASP A 1 276 ? -4.426 -9.860 19.519 1.00 81.94 276 ASP A C 1
ATOM 2165 O O . ASP A 1 276 ? -4.071 -9.365 18.447 1.00 81.94 276 ASP A O 1
ATOM 2169 N N . LEU A 1 277 ? -4.054 -9.360 20.699 1.00 82.81 277 LEU A N 1
ATOM 2170 C CA . LEU A 1 277 ? -3.163 -8.210 20.857 1.00 82.81 277 LEU A CA 1
ATOM 2171 C C . LEU A 1 277 ? -1.848 -8.622 21.509 1.00 82.81 277 LEU A C 1
ATOM 2173 O O . LEU A 1 277 ? -1.807 -9.483 22.391 1.00 82.81 277 LEU A O 1
ATOM 2177 N N . SER A 1 278 ? -0.763 -7.956 21.121 1.00 83.81 278 SER A N 1
ATOM 2178 C CA . SER A 1 278 ? 0.476 -7.999 21.893 1.00 83.81 278 SER A CA 1
ATOM 2179 C C . SER A 1 278 ? 0.295 -7.320 23.257 1.00 83.81 278 SER A C 1
ATOM 2181 O O . SER A 1 278 ? -0.604 -6.502 23.457 1.00 83.81 278 SER A O 1
ATOM 2183 N N . GLY A 1 279 ? 1.193 -7.607 24.206 1.00 83.44 279 GLY A N 1
ATOM 2184 C CA . GLY A 1 279 ? 1.155 -6.963 25.524 1.00 83.44 279 GLY A CA 1
ATOM 2185 C C . GLY A 1 279 ? 1.236 -5.432 25.452 1.00 83.44 279 GLY A C 1
ATOM 2186 O O . GLY A 1 279 ? 0.566 -4.754 26.220 1.00 83.44 279 GLY A O 1
ATOM 2187 N N . GLN A 1 280 ? 1.999 -4.886 24.498 1.00 86.44 280 GLN A N 1
ATOM 2188 C CA . GLN A 1 280 ? 2.097 -3.439 24.286 1.00 86.44 280 GLN A CA 1
ATOM 2189 C C . GLN A 1 280 ? 0.786 -2.851 23.750 1.00 86.44 280 GLN A C 1
ATOM 2191 O O . GLN A 1 280 ? 0.336 -1.819 24.233 1.00 86.44 280 GLN A O 1
ATOM 2196 N N . GLU A 1 281 ? 0.147 -3.511 22.787 1.00 85.88 281 GLU A N 1
ATOM 2197 C CA . GLU A 1 281 ? -1.134 -3.052 22.235 1.00 85.88 281 GLU A CA 1
ATOM 2198 C C . GLU A 1 281 ? -2.263 -3.147 23.255 1.00 85.88 281 GLU A C 1
ATOM 2200 O O . GLU A 1 281 ? -3.145 -2.294 23.275 1.00 85.88 281 GLU A O 1
ATOM 2205 N N . HIS A 1 282 ? -2.217 -4.140 24.143 1.00 86.75 282 HIS A N 1
ATOM 2206 C CA . HIS A 1 282 ? -3.175 -4.219 25.235 1.00 86.75 282 HIS A CA 1
ATOM 2207 C C . HIS A 1 282 ? -3.078 -3.003 26.167 1.00 86.75 282 HIS A C 1
ATOM 2209 O O . HIS A 1 282 ? -4.106 -2.446 26.544 1.00 86.75 282 HIS A O 1
ATOM 2215 N N . VAL A 1 283 ? -1.856 -2.551 26.476 1.00 89.44 283 VAL A N 1
ATOM 2216 C CA . VAL A 1 283 ? -1.625 -1.319 27.249 1.00 89.44 283 VAL A CA 1
ATOM 2217 C C . VAL A 1 283 ? -2.143 -0.096 26.492 1.00 89.44 283 VAL A C 1
ATOM 2219 O O . VAL A 1 283 ? -2.925 0.661 27.051 1.00 89.44 283 VAL A O 1
ATOM 2222 N N . LEU A 1 284 ? -1.819 0.049 25.202 1.00 89.50 284 LEU A N 1
ATOM 2223 C CA . LEU A 1 284 ? -2.308 1.172 24.387 1.00 89.50 284 LEU A CA 1
ATOM 2224 C C . LEU A 1 284 ? -3.843 1.251 24.350 1.00 89.50 284 LEU A C 1
ATOM 2226 O O . LEU A 1 284 ? -4.416 2.337 24.422 1.00 89.50 284 LEU A O 1
ATOM 2230 N N . LEU A 1 285 ? -4.523 0.105 24.249 1.00 89.50 285 LEU A N 1
ATOM 2231 C CA . LEU A 1 285 ? -5.984 0.052 24.272 1.00 89.50 285 LEU A CA 1
ATOM 2232 C C . LEU A 1 285 ? -6.554 0.486 25.631 1.00 89.50 285 LEU A C 1
ATOM 2234 O O . LEU A 1 285 ? -7.531 1.236 25.668 1.00 89.50 285 LEU A O 1
ATOM 2238 N N . GLN A 1 286 ? -5.943 0.040 26.733 1.00 89.56 286 GLN A N 1
ATOM 2239 C CA . GLN A 1 286 ? -6.324 0.438 28.093 1.00 89.56 286 GLN A CA 1
ATOM 2240 C C . GLN A 1 286 ? -6.130 1.949 28.297 1.00 89.56 286 GLN A C 1
ATOM 2242 O O . GLN A 1 286 ? -7.059 2.628 28.733 1.00 89.56 286 GLN A O 1
ATOM 2247 N N . ASP A 1 287 ? -4.984 2.496 27.887 1.00 89.56 287 ASP A N 1
ATOM 2248 C CA . ASP A 1 287 ? -4.663 3.922 28.023 1.00 89.56 287 ASP A CA 1
ATOM 2249 C C . ASP A 1 287 ? -5.663 4.812 27.256 1.00 89.56 287 ASP A C 1
ATOM 2251 O O . ASP A 1 287 ? -6.120 5.844 27.768 1.00 89.56 287 ASP A O 1
ATOM 2255 N N . MET A 1 288 ? -6.071 4.401 26.046 1.00 90.25 288 MET A N 1
ATOM 2256 C CA . MET A 1 288 ? -7.109 5.099 25.272 1.00 90.25 288 MET A CA 1
ATOM 2257 C C . MET A 1 288 ? -8.463 5.112 25.998 1.00 90.25 288 MET A C 1
ATOM 2259 O O . MET A 1 288 ? -9.143 6.144 26.013 1.00 90.25 288 MET A O 1
ATOM 2263 N N . LEU A 1 289 ? -8.853 3.992 26.616 1.00 88.19 289 LEU A N 1
ATOM 2264 C CA . LEU A 1 289 ? -10.099 3.865 27.381 1.00 88.19 289 LEU A CA 1
ATOM 2265 C C . LEU A 1 289 ? -10.082 4.716 28.659 1.00 88.19 289 LEU A C 1
ATOM 2267 O O . LEU A 1 289 ? -11.075 5.365 28.994 1.00 88.19 289 LEU A O 1
ATOM 2271 N N . GLU A 1 290 ? -8.965 4.742 29.383 1.00 86.56 290 GLU A N 1
ATOM 2272 C CA . GLU A 1 290 ? -8.810 5.573 30.583 1.00 86.56 290 GLU A CA 1
ATOM 2273 C C . GLU A 1 290 ? -8.856 7.069 30.251 1.00 86.56 290 GLU A C 1
ATOM 2275 O O . GLU A 1 290 ? -9.503 7.858 30.955 1.00 86.56 290 GLU A O 1
ATOM 2280 N N . SER A 1 291 ? -8.234 7.451 29.135 1.00 82.50 291 SER A N 1
ATOM 2281 C CA . SER A 1 291 ? -8.222 8.827 28.638 1.00 82.50 291 SER A CA 1
ATOM 2282 C C . SER A 1 291 ? -9.628 9.311 28.268 1.00 82.50 291 SER A C 1
ATOM 2284 O O . SER A 1 291 ? -10.050 10.385 28.707 1.00 82.50 291 SER A O 1
ATOM 2286 N N . THR A 1 292 ? -10.405 8.495 27.548 1.00 75.25 292 THR A N 1
ATOM 2287 C CA . THR A 1 292 ? -11.791 8.840 27.175 1.00 75.25 292 THR A CA 1
ATOM 2288 C C . THR A 1 292 ? -12.729 8.905 28.384 1.00 75.25 292 THR A C 1
ATOM 2290 O O . THR A 1 292 ? -13.540 9.830 28.490 1.00 75.25 292 THR A O 1
ATOM 2293 N N . ARG A 1 293 ? -12.582 7.999 29.361 1.00 75.12 293 ARG A N 1
ATOM 2294 C CA . ARG A 1 293 ? -13.356 8.032 30.621 1.00 75.12 293 ARG A CA 1
ATOM 2295 C C . ARG A 1 293 ? -13.070 9.285 31.454 1.00 75.12 293 ARG A C 1
ATOM 2297 O O . ARG A 1 293 ? -13.992 9.900 31.994 1.00 75.12 293 ARG A O 1
ATOM 2304 N N . SER A 1 294 ? -11.808 9.701 31.526 1.00 68.12 294 SER A N 1
ATOM 2305 C CA . SER A 1 294 ? -11.387 10.895 32.273 1.00 68.12 294 SER A CA 1
ATOM 2306 C C . SER A 1 294 ? -11.914 12.195 31.647 1.00 68.12 294 SER A C 1
ATOM 2308 O O . SER A 1 294 ? -12.316 13.122 32.359 1.00 68.12 294 SER A O 1
ATOM 2310 N N . GLN A 1 295 ? -11.993 12.252 30.316 1.00 62.28 295 GLN A N 1
ATOM 2311 C CA . GLN A 1 295 ? -12.586 13.381 29.594 1.00 62.28 295 GLN A CA 1
ATOM 2312 C C . GLN A 1 295 ? -14.100 13.489 29.839 1.00 62.28 295 GLN A C 1
ATOM 2314 O O . GLN A 1 295 ? -14.588 14.574 30.156 1.00 62.28 295 GLN A O 1
ATOM 2319 N N . HIS A 1 296 ? -14.844 12.377 29.807 1.00 57.75 296 HIS A N 1
ATOM 2320 C CA . HIS A 1 296 ? -16.288 12.377 30.095 1.00 57.75 296 HIS A CA 1
ATOM 2321 C C . HIS A 1 296 ? -16.632 12.850 31.517 1.00 57.75 296 HIS A C 1
ATOM 2323 O O . HIS A 1 296 ? -17.596 13.598 31.702 1.00 57.75 296 HIS A O 1
ATOM 2329 N N . HIS A 1 297 ? -15.819 12.504 32.520 1.00 54.31 297 HIS A N 1
ATOM 2330 C CA . HIS A 1 297 ? -16.004 13.003 33.888 1.00 54.31 297 HIS A CA 1
ATOM 2331 C C . HIS A 1 297 ? -15.725 14.506 34.044 1.00 54.31 297 HIS A C 1
ATOM 2333 O O . HIS A 1 297 ? -16.308 15.154 34.918 1.00 54.31 297 HIS A O 1
ATOM 2339 N N . THR A 1 298 ? -14.867 15.077 33.199 1.00 52.94 298 THR A N 1
ATOM 2340 C CA . THR A 1 298 ? -14.527 16.507 33.236 1.00 52.94 298 THR A CA 1
ATOM 2341 C C . THR A 1 298 ? -15.616 17.349 32.559 1.00 52.94 298 THR A C 1
ATOM 2343 O O . THR A 1 298 ? -16.059 18.358 33.114 1.00 52.94 298 THR A O 1
ATOM 2346 N N . THR A 1 299 ? -16.147 16.895 31.421 1.00 53.19 299 THR A N 1
ATOM 2347 C CA . THR A 1 299 ? -17.229 17.584 30.696 1.00 53.19 299 THR A CA 1
ATOM 2348 C C . THR A 1 299 ? -18.549 17.572 31.480 1.00 53.19 299 THR A C 1
ATOM 2350 O O . THR A 1 299 ? -19.172 18.621 31.641 1.00 53.19 299 THR A O 1
ATOM 2353 N N . GLN A 1 300 ? -18.920 16.444 32.104 1.00 45.47 300 GLN A N 1
ATOM 2354 C CA . GLN A 1 300 ? -20.121 16.365 32.958 1.00 45.47 300 GLN A CA 1
ATOM 2355 C C . GLN A 1 300 ? -20.068 17.283 34.192 1.00 45.47 300 GLN A C 1
ATOM 2357 O O . GLN A 1 300 ? -21.106 17.755 34.661 1.00 45.47 300 GLN A O 1
ATOM 2362 N N . ARG A 1 301 ? -18.870 17.578 34.715 1.00 41.47 301 ARG A N 1
ATOM 2363 C CA . ARG A 1 301 ? -18.667 18.543 35.811 1.00 41.47 301 ARG A CA 1
ATOM 2364 C C . ARG A 1 301 ? -18.840 20.001 35.390 1.00 41.47 301 ARG A C 1
ATOM 2366 O O . ARG A 1 301 ? -19.114 20.837 36.246 1.00 41.47 301 ARG A O 1
ATOM 2373 N N . THR A 1 302 ? -18.675 20.302 34.105 1.00 45.44 302 THR A N 1
ATOM 2374 C CA . THR A 1 302 ? -18.756 21.674 33.584 1.00 45.44 302 THR A CA 1
ATOM 2375 C C . THR A 1 302 ? -20.193 22.020 33.175 1.00 45.44 302 THR A C 1
ATOM 2377 O O . THR A 1 302 ? -20.634 23.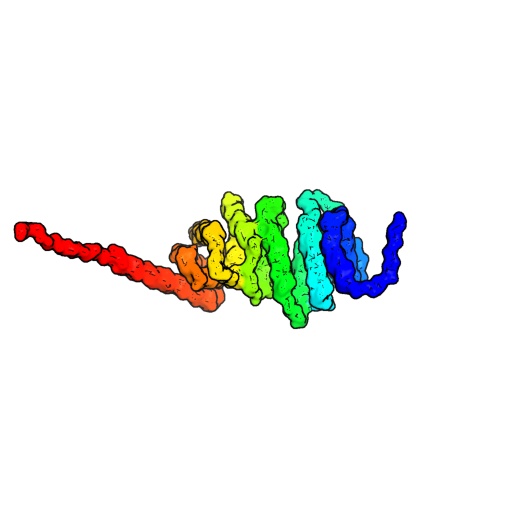144 33.383 1.00 45.44 302 THR A O 1
ATOM 2380 N N . GLU A 1 303 ? -20.975 21.040 32.708 1.00 43.97 303 GLU A N 1
ATOM 2381 C CA . GLU A 1 303 ? -22.404 21.218 32.384 1.00 43.97 303 GLU A CA 1
ATOM 2382 C C . GLU A 1 303 ? -23.336 21.223 33.612 1.00 43.97 303 GLU A C 1
ATOM 2384 O O . GLU A 1 303 ? -24.473 21.682 33.524 1.00 43.97 303 GLU A O 1
ATOM 2389 N N . THR A 1 304 ? -22.874 20.760 34.779 1.00 43.91 304 THR A N 1
ATOM 2390 C CA . THR A 1 304 ? -23.666 20.751 36.027 1.00 43.91 304 THR A CA 1
ATOM 2391 C C . THR A 1 304 ? -23.504 22.005 36.897 1.00 43.91 304 THR A C 1
ATOM 2393 O O . THR A 1 304 ? -24.112 22.078 37.966 1.00 43.91 304 THR A O 1
ATOM 2396 N N . GLN A 1 305 ? -22.752 23.023 36.459 1.00 39.03 305 GLN A N 1
ATOM 2397 C CA . GLN A 1 305 ? -22.781 24.349 37.087 1.00 39.03 305 GLN A CA 1
ATOM 2398 C C . GLN A 1 305 ? -23.855 25.225 36.419 1.00 39.03 305 GLN A C 1
ATOM 2400 O O . GLN A 1 305 ? -23.673 25.640 35.275 1.00 39.03 305 GLN A O 1
ATOM 2405 N N . PRO A 1 306 ? -24.970 25.552 37.105 1.00 40.12 306 PRO A N 1
ATOM 2406 C CA . PRO A 1 306 ? -25.896 26.548 36.590 1.00 40.12 306 PRO A CA 1
ATOM 2407 C C . PRO A 1 306 ? -25.193 27.913 36.540 1.00 40.12 306 PRO A C 1
ATOM 2409 O O . PRO A 1 306 ? -24.377 28.207 37.423 1.00 40.12 306 PRO A O 1
ATOM 2412 N N . PRO A 1 307 ? -25.498 28.771 35.548 1.00 43.31 307 PRO A N 1
ATOM 2413 C CA . PRO A 1 307 ? -24.938 30.111 35.505 1.00 43.31 307 PRO A CA 1
ATOM 2414 C C . PRO A 1 307 ? -25.314 30.841 36.794 1.00 43.31 307 PRO A C 1
ATOM 2416 O O . PRO A 1 307 ? -26.483 30.878 37.186 1.00 43.31 307 PRO A O 1
ATOM 2419 N N . ALA A 1 308 ? -24.310 31.399 37.470 1.00 49.50 308 ALA A N 1
ATOM 2420 C CA . ALA A 1 308 ? -24.514 32.221 38.648 1.00 49.50 308 ALA A CA 1
ATOM 2421 C C . ALA A 1 308 ? -25.436 33.392 38.276 1.00 49.50 308 ALA A C 1
ATOM 2423 O O . ALA A 1 308 ? -25.042 34.315 37.564 1.00 49.50 308 ALA A O 1
ATOM 2424 N N . HIS A 1 309 ? -26.684 33.326 38.740 1.00 46.03 309 HIS A N 1
ATOM 2425 C CA . HIS A 1 309 ? -27.618 34.439 38.694 1.00 46.03 309 HIS A CA 1
ATOM 2426 C C . HIS A 1 309 ? -26.977 35.645 39.390 1.00 46.03 309 HIS A C 1
ATOM 2428 O O . HIS A 1 309 ? -26.762 35.636 40.601 1.00 46.03 309 HIS A O 1
ATOM 2434 N N . LEU A 1 310 ? -26.687 36.692 38.617 1.00 50.56 310 LEU A N 1
ATOM 2435 C CA . LEU A 1 310 ? -26.432 38.023 39.157 1.00 50.56 310 LEU A CA 1
ATOM 2436 C C . LEU A 1 310 ? -27.732 38.536 39.798 1.00 50.56 310 LEU A C 1
ATOM 2438 O O . LEU A 1 310 ? -28.778 38.500 39.140 1.00 50.56 310 LEU A O 1
ATOM 2442 N N . PRO A 1 311 ? -27.711 39.002 41.058 1.00 45.09 311 PRO A N 1
ATOM 2443 C CA . PRO A 1 311 ? -28.896 39.567 41.673 1.00 45.09 311 PRO A CA 1
ATOM 2444 C C . PRO A 1 311 ? -29.175 40.949 41.077 1.00 45.09 311 PRO A C 1
ATOM 2446 O O . PRO A 1 311 ? -28.313 41.827 41.051 1.00 45.09 311 PRO A O 1
ATOM 2449 N N . ASN A 1 312 ? -30.411 41.119 40.607 1.00 48.12 312 ASN A N 1
ATOM 2450 C CA . ASN A 1 312 ? -31.001 42.407 40.270 1.00 48.12 312 ASN A CA 1
ATOM 2451 C C . ASN A 1 312 ? -30.885 43.360 41.467 1.00 48.12 312 ASN A C 1
ATOM 2453 O O . ASN A 1 312 ? -31.500 43.124 42.505 1.00 48.12 312 ASN A O 1
ATOM 2457 N N . GLY A 1 313 ? -30.125 44.440 41.294 1.00 39.72 313 GLY A N 1
ATOM 2458 C CA . GLY A 1 313 ? -30.047 45.568 42.215 1.00 39.72 313 GLY A CA 1
ATOM 2459 C C . GLY A 1 313 ? -30.633 46.820 41.571 1.00 39.72 313 GLY A C 1
ATOM 2460 O O . GLY A 1 313 ? -29.926 47.558 40.898 1.00 39.72 313 GLY A O 1
ATOM 2461 N N . GLU A 1 314 ? -31.945 46.958 41.736 1.00 37.88 314 GLU A N 1
ATOM 2462 C CA . GLU A 1 314 ? -32.718 48.191 41.940 1.00 37.88 314 GLU A CA 1
ATOM 2463 C C . GLU A 1 314 ? -32.288 49.488 41.227 1.00 37.88 314 GLU A C 1
ATOM 2465 O O . GLU A 1 314 ? -31.340 50.177 41.596 1.00 37.88 314 GLU A O 1
ATOM 2470 N N . ALA A 1 315 ? -33.145 49.920 40.300 1.00 42.59 315 ALA A N 1
ATOM 2471 C CA . ALA A 1 315 ? -33.431 51.338 40.130 1.00 42.59 315 ALA A CA 1
ATOM 2472 C C . ALA A 1 315 ? -34.219 51.846 41.351 1.00 42.59 315 ALA A C 1
ATOM 2474 O O . ALA A 1 315 ? -35.125 51.144 41.790 1.00 42.59 315 ALA A O 1
ATOM 2475 N N . ILE A 1 316 ? -33.934 53.067 41.828 1.00 45.12 316 ILE A N 1
ATOM 2476 C CA . ILE A 1 316 ? -34.915 54.128 42.149 1.00 45.12 316 ILE A CA 1
ATOM 2477 C C . ILE A 1 316 ? -34.185 55.413 42.616 1.00 45.12 316 ILE A C 1
ATOM 2479 O O . ILE A 1 316 ? -33.494 55.403 43.629 1.00 45.12 316 ILE A O 1
ATOM 2483 N N . ARG A 1 317 ? -34.500 56.501 41.889 1.00 46.16 317 ARG A N 1
ATOM 2484 C CA . ARG A 1 317 ? -34.448 57.954 42.186 1.00 46.16 317 ARG A CA 1
ATOM 2485 C C . ARG A 1 317 ? -33.112 58.693 42.219 1.00 46.16 317 ARG A C 1
ATOM 2487 O O . ARG A 1 317 ? -32.384 58.611 43.224 1.00 46.16 317 ARG A O 1
#

Organism: NCBI:txid114155

Nearest PDB structures (foldseek):
  5o01-assembly2_B  TM=3.365E-01  e=5.445E-01  Prosthecobacter vanneervenii
  8rc4-assembly1_g  TM=3.312E-01  e=3.524E-01  Homo sapiens
  5o09-assembly1_1C  TM=3.438E-01  e=1.358E+00  Prosthecobacter vanneervenii
  6zz6-assembly1_D  TM=2.535E-01  e=9.179E-01  Saccharomyces cerevisiae S288C
  8rbz-assembly1_g  TM=1.989E-01  e=4.779E-01  Homo sapiens

Radius of gyration: 25.4 Å; Cα contacts (8 Å, |Δi|>4): 353; chains: 1; bounding box: 66×75×82 Å

pLDDT: mean 80.93, std 16.14, range [28.94, 95.5]

Foldseek 3Di:
DDDDDDDPDPPLVVLLVLLVCLLVDDLQVLQLVLLCLLCVLLVHHSVVSLVCLVVVNCLVVLLQSLQPDDPSSLLSSLSSLLSSLVRDDLDDDPVGQHNLSSLSSSLSSVNSNCPHPDHDPVSLQSNLLSLLVCLAPVHDPVSVLSSLVSLLVSLVRDDAQAAHPNLVSLLVSLVVCLVVVVLQSNLSSLLSSLQLSNPPDDVCPPPVVVLVSLLVSLVSVLVSLQVCLVVVAADDASSLQSNLSSVLSVCVVPVVSHDLSNLVSSVSCVVSVSYDYDPVSVVSSVVNNVVNVVVVVVVVVVVPDDPPDDDDDDDDD

Sequence (317 aa):
MTWIHTTYIDHADAQDSLIAVIPELSAYNASALVFRTIARKLHLSAAALISKVRSRSCGELLRDAGANMDAETRTRTVNMLLKLLRHLPRDHDPSIISPMDVLWSLWELAVGASAAEEKLPALVRSVLDGVAGLVNKSEPFRLRRAALNLLHEGGLAWTYSYNPTAIGGIMSFAKDCYQHDIPDLFMKACVVALLPHWFDWKEGEPEPYHRQQLQELLRDLTRTLRRSNEEGTRYDVPSASRLVSGLAALAEKDPDLVEPSLPEVLLESLELGFLDLSGQEHVLLQDMLESTRSQHHTTQRTETQPPAHL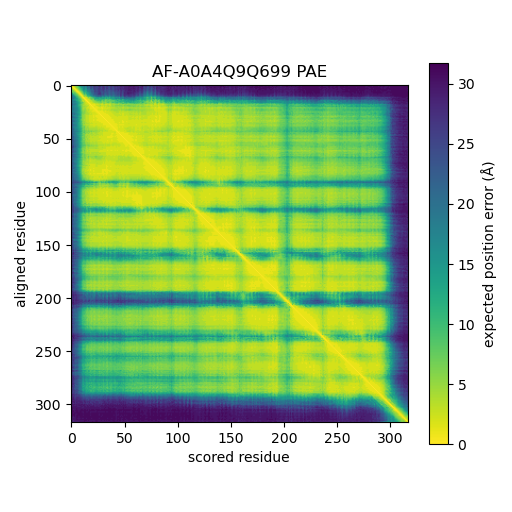PNGEAIR